Protein AF-A0A496B2J9-F1 (afdb_monomer_lite)

pLDDT: mean 79.95, std 14.42, range [34.5, 96.19]

Foldseek 3Di:
DPPQCQLLLVLLVVLQVLLFVLLLVLLQVLDVVQDPDHSQVVLCVQVVPPDPPDSVPDHLLSRLSSCVVCVPRRPCNCVLAVNDPVLSVLSVLLNVLVVVSPDPDDHHDDLVSSLVNLVSSLVNCVSSVNNVSSVVSVVSSCVSPPDPVVVVVVVVVVVVVVVVVVVVVVVVVVVVVVVVVVVVVVVVVVVVVVVVVVVVD

Secondary structure (DSSP, 8-state):
------HHHHHHHHHHHHHHHHHHHHHHHHHHHH-SS-HHHHHHHHHT-S---SGGG--TTTHHHHHHHHTTTSHHHHHHTTS-HHHHHHHHHHHHHHHHH-STT--PPPHHHHHHHHHHHHHHHHHTT-HHHHHHHHHHHHHHS---HHHHHHHHHHHHHHHHHHHHHHHHHHHHHHHHHHHHHHHHHHHHHHHHHHTT-

Structure (mmCIF, N/CA/C/O backbone):
data_AF-A0A496B2J9-F1
#
_entry.id   AF-A0A496B2J9-F1
#
loop_
_atom_site.group_PDB
_atom_site.id
_atom_site.type_symbol
_atom_site.label_atom_id
_atom_site.label_alt_id
_atom_site.label_comp_id
_atom_site.label_asym_id
_atom_site.label_entity_id
_atom_site.label_seq_id
_atom_site.pdbx_PDB_ins_code
_atom_site.Cartn_x
_atom_site.Cartn_y
_atom_site.Cartn_z
_atom_site.occupancy
_atom_site.B_iso_or_equiv
_atom_site.auth_seq_id
_atom_site.auth_comp_id
_atom_site.auth_asym_id
_atom_site.auth_atom_id
_atom_site.pdbx_PDB_model_num
ATOM 1 N N . MET A 1 1 ? -22.038 -13.684 -25.194 1.00 34.50 1 MET A N 1
ATOM 2 C CA . MET A 1 1 ? -21.714 -12.548 -24.305 1.00 34.50 1 MET A CA 1
ATOM 3 C C . MET A 1 1 ? -20.303 -12.108 -24.639 1.00 34.50 1 MET A C 1
ATOM 5 O O . MET A 1 1 ? -19.409 -12.937 -24.557 1.00 34.50 1 MET A O 1
ATOM 9 N N . ILE A 1 2 ? -20.112 -10.871 -25.103 1.00 35.59 2 ILE A N 1
ATOM 10 C CA . ILE A 1 2 ? -18.769 -10.302 -25.271 1.00 35.59 2 ILE A CA 1
ATOM 11 C C . ILE A 1 2 ? -18.250 -10.074 -23.852 1.00 35.59 2 ILE A C 1
ATOM 13 O O . ILE A 1 2 ? -18.841 -9.284 -23.120 1.00 35.59 2 ILE A O 1
ATOM 17 N N . ALA A 1 3 ? -17.224 -10.818 -23.438 1.00 40.97 3 ALA A N 1
ATOM 18 C CA . ALA A 1 3 ? -16.491 -10.508 -22.220 1.00 40.97 3 ALA A CA 1
ATOM 19 C C . ALA A 1 3 ? -15.810 -9.157 -22.455 1.00 40.97 3 ALA A C 1
ATOM 21 O O . ALA A 1 3 ? -14.790 -9.074 -23.135 1.00 40.97 3 ALA A O 1
ATOM 22 N N . THR A 1 4 ? -16.442 -8.079 -22.005 1.00 51.75 4 THR A N 1
ATOM 23 C CA . THR A 1 4 ? -15.820 -6.760 -21.989 1.00 51.75 4 THR A CA 1
ATOM 24 C C . THR A 1 4 ? -14.684 -6.824 -20.978 1.00 51.75 4 THR A C 1
ATOM 26 O O . THR A 1 4 ? -14.925 -6.821 -19.775 1.00 51.75 4 THR A O 1
ATOM 29 N N . ASN A 1 5 ? -13.467 -6.992 -21.490 1.00 72.81 5 ASN A N 1
ATOM 30 C CA . ASN A 1 5 ? -12.241 -7.038 -20.709 1.00 72.81 5 ASN A CA 1
ATOM 31 C C . ASN A 1 5 ? -11.926 -5.598 -20.276 1.00 72.81 5 ASN A C 1
ATOM 33 O O . ASN A 1 5 ? -11.725 -4.745 -21.142 1.00 72.81 5 ASN A O 1
ATOM 37 N N . TYR A 1 6 ? -11.937 -5.316 -18.974 1.00 81.12 6 TYR A N 1
ATOM 38 C CA . TYR A 1 6 ? -11.619 -3.997 -18.419 1.00 81.12 6 TYR A CA 1
ATOM 39 C C . TYR A 1 6 ? -10.331 -4.125 -17.596 1.00 81.12 6 TYR A C 1
ATOM 41 O O . TYR A 1 6 ? -10.390 -4.157 -16.366 1.00 81.12 6 TYR A O 1
ATOM 49 N N . PRO A 1 7 ? -9.168 -4.300 -18.255 1.00 84.06 7 PRO A N 1
ATOM 50 C CA . PRO A 1 7 ? -7.932 -4.716 -17.597 1.00 84.06 7 PRO A CA 1
ATOM 51 C C . PRO A 1 7 ? -7.482 -3.756 -16.491 1.00 84.06 7 PRO A C 1
ATOM 53 O O . PRO A 1 7 ? -6.983 -4.215 -15.462 1.00 84.06 7 PRO A O 1
ATOM 56 N N . ASN A 1 8 ? -7.704 -2.447 -16.647 1.00 88.25 8 ASN A N 1
ATOM 57 C CA . ASN A 1 8 ? -7.373 -1.479 -15.603 1.00 88.25 8 ASN A CA 1
ATOM 58 C C . ASN A 1 8 ? -8.283 -1.646 -14.384 1.00 88.25 8 ASN A C 1
ATOM 60 O O . ASN A 1 8 ? -7.823 -1.692 -13.239 1.00 88.25 8 ASN A O 1
ATOM 64 N N . ARG A 1 9 ? -9.585 -1.794 -14.628 1.00 86.25 9 ARG A N 1
ATOM 65 C CA . ARG A 1 9 ? -10.574 -2.014 -13.573 1.00 86.25 9 ARG A CA 1
ATOM 66 C C . ARG A 1 9 ? -10.346 -3.327 -12.827 1.00 86.25 9 ARG A C 1
ATOM 68 O O . ARG A 1 9 ? -10.413 -3.341 -11.598 1.00 86.25 9 ARG A O 1
ATOM 75 N N . ASP A 1 10 ? -10.067 -4.407 -13.546 1.00 88.12 10 ASP A N 1
ATOM 76 C CA . ASP A 1 10 ? -9.823 -5.728 -12.964 1.00 88.12 10 ASP A CA 1
ATOM 77 C C . ASP A 1 10 ? -8.548 -5.718 -12.112 1.00 88.12 10 ASP A C 1
ATOM 79 O O . ASP A 1 10 ? -8.543 -6.203 -10.977 1.00 88.12 10 ASP A O 1
ATOM 83 N N . ALA A 1 11 ? -7.488 -5.068 -12.600 1.00 91.00 11 ALA A N 1
ATOM 84 C CA . ALA A 1 11 ? -6.263 -4.862 -11.838 1.00 91.00 11 ALA A CA 1
ATOM 85 C C . ALA A 1 11 ? -6.504 -4.066 -10.546 1.00 91.00 11 ALA A C 1
ATOM 87 O O . ALA A 1 11 ? -5.999 -4.448 -9.484 1.00 91.00 11 ALA A O 1
ATOM 88 N N . LEU A 1 12 ? -7.301 -2.991 -10.601 1.00 91.50 12 LEU A N 1
ATOM 89 C CA . LEU A 1 12 ? -7.669 -2.222 -9.410 1.00 91.50 12 LEU A CA 1
ATOM 90 C C . LEU A 1 12 ? -8.511 -3.047 -8.447 1.00 91.50 12 LEU A C 1
ATOM 92 O O . LEU A 1 12 ? -8.245 -3.015 -7.251 1.00 91.50 12 LEU A O 1
ATOM 96 N N . TYR A 1 13 ? -9.483 -3.816 -8.937 1.00 90.25 13 TYR A N 1
ATOM 97 C CA . TYR A 1 13 ? -10.319 -4.673 -8.098 1.00 90.25 13 TYR A CA 1
ATOM 98 C C . TYR A 1 13 ? -9.477 -5.653 -7.269 1.00 90.25 13 TYR A C 1
ATOM 100 O O . TYR A 1 13 ? -9.614 -5.729 -6.041 1.00 90.25 13 TYR A O 1
ATOM 108 N N . VAL A 1 14 ? -8.565 -6.368 -7.932 1.00 92.88 14 VAL A N 1
ATOM 109 C CA . VAL A 1 14 ? -7.666 -7.323 -7.273 1.00 92.88 14 VAL A CA 1
ATOM 110 C C . VAL A 1 14 ? -6.744 -6.600 -6.289 1.00 92.88 14 VAL A C 1
ATOM 112 O O . VAL A 1 14 ? -6.624 -7.014 -5.136 1.00 92.88 14 VAL A O 1
ATOM 115 N N . SER A 1 15 ? -6.151 -5.477 -6.695 1.00 94.50 15 SER A N 1
ATOM 116 C CA . SER A 1 15 ? -5.213 -4.722 -5.853 1.00 94.50 15 SER A CA 1
ATOM 117 C C . SER A 1 15 ? -5.884 -4.101 -4.629 1.00 94.50 15 SER A C 1
ATOM 119 O O . SER A 1 15 ? -5.322 -4.142 -3.537 1.00 94.50 15 SER A O 1
ATOM 121 N N . TYR A 1 16 ? -7.108 -3.585 -4.768 1.00 94.12 16 TYR A N 1
ATOM 122 C CA . TYR A 1 16 ? -7.899 -3.100 -3.640 1.00 94.12 16 TYR A CA 1
ATOM 123 C C . TYR A 1 16 ? -8.254 -4.228 -2.674 1.00 94.12 16 TYR A C 1
ATOM 125 O O . TYR A 1 16 ? -8.246 -4.011 -1.469 1.00 94.12 16 TYR A O 1
ATOM 133 N N . THR A 1 17 ? -8.533 -5.432 -3.172 1.00 93.50 17 THR A N 1
ATOM 134 C CA . THR A 1 17 ? -8.799 -6.593 -2.312 1.00 93.50 17 THR A CA 1
ATOM 135 C C . THR A 1 17 ? -7.570 -6.946 -1.473 1.00 93.50 17 THR A C 1
ATOM 137 O O . THR A 1 17 ? -7.678 -7.034 -0.253 1.00 93.50 17 THR A O 1
ATOM 140 N N . ILE A 1 18 ? -6.392 -7.037 -2.106 1.00 95.69 18 ILE A N 1
ATOM 141 C CA . ILE A 1 18 ? -5.109 -7.268 -1.418 1.00 95.69 18 ILE A CA 1
ATOM 142 C C . ILE A 1 18 ? -4.862 -6.183 -0.364 1.00 95.69 18 ILE A C 1
ATOM 144 O O . ILE A 1 18 ? -4.589 -6.488 0.794 1.00 95.69 18 ILE A O 1
ATOM 148 N N . TYR A 1 19 ? -5.005 -4.917 -0.758 1.00 95.50 19 TYR A N 1
ATOM 149 C CA . TYR A 1 19 ? -4.829 -3.772 0.128 1.00 95.50 19 TYR A CA 1
ATOM 150 C C . TYR A 1 19 ? -5.774 -3.800 1.330 1.00 95.50 19 TYR A C 1
ATOM 152 O O . TYR A 1 19 ? -5.342 -3.581 2.458 1.00 95.50 19 TYR A O 1
ATOM 160 N N . ARG A 1 20 ? -7.062 -4.081 1.098 1.00 94.56 20 ARG A N 1
ATOM 161 C CA . ARG A 1 20 ? -8.077 -4.163 2.150 1.00 94.56 20 ARG A CA 1
ATOM 162 C C . ARG A 1 20 ? -7.704 -5.217 3.181 1.00 94.56 20 ARG A C 1
ATOM 164 O O . ARG A 1 20 ? -7.776 -4.941 4.372 1.00 94.56 20 ARG A O 1
ATOM 171 N N . ASP A 1 21 ? -7.346 -6.409 2.724 1.00 94.25 21 ASP A N 1
ATOM 172 C CA . ASP A 1 21 ? -7.110 -7.539 3.615 1.00 94.25 21 ASP A CA 1
ATOM 173 C C . ASP A 1 21 ? -5.834 -7.326 4.446 1.00 94.25 21 ASP A C 1
ATOM 175 O O . ASP A 1 21 ? -5.864 -7.525 5.661 1.00 94.25 21 ASP A O 1
ATOM 179 N N . ALA A 1 22 ? -4.768 -6.810 3.825 1.00 93.19 22 ALA A N 1
ATOM 180 C CA . ALA A 1 22 ? -3.519 -6.463 4.504 1.00 93.19 22 ALA A CA 1
ATOM 181 C C . ALA A 1 22 ? -3.706 -5.332 5.530 1.00 93.19 22 ALA A C 1
ATOM 183 O O . ALA A 1 22 ? -3.398 -5.492 6.708 1.00 93.19 22 ALA A O 1
ATOM 184 N N . MET A 1 23 ? -4.291 -4.205 5.110 1.00 91.06 23 MET A N 1
ATOM 185 C CA . MET A 1 23 ? -4.492 -3.046 5.985 1.00 91.06 23 MET A CA 1
ATOM 186 C C . MET A 1 23 ? -5.444 -3.362 7.146 1.00 91.06 23 MET A C 1
ATOM 188 O O . MET A 1 23 ? -5.247 -2.887 8.261 1.00 91.06 23 MET A O 1
ATOM 192 N N . ARG A 1 24 ? -6.461 -4.203 6.920 1.00 91.19 24 ARG A N 1
ATOM 193 C CA . ARG A 1 24 ? -7.328 -4.697 7.994 1.00 91.19 24 ARG A CA 1
ATOM 194 C C . ARG A 1 24 ? -6.530 -5.492 9.028 1.00 91.19 24 ARG A C 1
ATOM 196 O O . ARG A 1 24 ? -6.686 -5.232 10.217 1.00 91.19 24 ARG A O 1
ATOM 203 N N . GLY A 1 25 ? -5.699 -6.436 8.582 1.00 89.62 25 GLY A N 1
ATOM 204 C CA . GLY A 1 25 ? -4.839 -7.225 9.467 1.00 89.62 25 GLY A CA 1
ATOM 205 C C . GLY A 1 25 ? -3.908 -6.339 10.291 1.00 89.62 25 GLY A C 1
ATOM 206 O O . GLY A 1 25 ? -3.874 -6.457 11.513 1.00 89.62 25 GLY A O 1
ATOM 207 N N . PHE A 1 26 ? -3.248 -5.390 9.630 1.00 88.19 26 PHE A N 1
ATOM 208 C CA . PHE A 1 26 ? -2.378 -4.406 10.265 1.00 88.19 26 PHE A CA 1
ATOM 209 C C . PHE A 1 26 ? -3.101 -3.585 11.347 1.00 88.19 26 PHE A C 1
ATOM 211 O O . PHE A 1 26 ? -2.659 -3.557 12.493 1.00 88.19 26 PHE A O 1
ATOM 218 N N . ILE A 1 27 ? -4.258 -2.984 11.032 1.00 87.00 27 ILE A N 1
ATOM 219 C CA . ILE A 1 27 ? -5.028 -2.182 12.000 1.00 87.00 27 ILE A CA 1
ATOM 220 C C . ILE A 1 27 ? -5.395 -3.011 13.237 1.00 87.00 27 ILE A C 1
ATOM 222 O O . ILE A 1 27 ? -5.215 -2.538 14.357 1.00 87.00 27 ILE A O 1
ATOM 226 N N . ILE A 1 28 ? -5.893 -4.239 13.052 1.00 87.00 28 ILE A N 1
ATOM 227 C CA . ILE A 1 28 ? -6.270 -5.116 14.171 1.00 87.00 28 ILE A CA 1
ATOM 228 C C . ILE A 1 28 ? -5.050 -5.409 15.043 1.00 87.00 28 ILE A C 1
ATOM 230 O O . ILE A 1 28 ? -5.110 -5.191 16.249 1.00 87.00 28 ILE A O 1
ATOM 234 N N . GLN A 1 29 ? -3.931 -5.820 14.440 1.00 86.00 29 GLN A N 1
ATOM 235 C CA . GLN A 1 29 ? -2.702 -6.130 15.173 1.00 86.00 29 GLN A CA 1
ATOM 236 C C . GLN A 1 29 ? -2.197 -4.932 15.983 1.00 86.00 29 GLN A C 1
ATOM 238 O O . GLN A 1 29 ? -1.781 -5.086 17.131 1.00 86.00 29 GLN A O 1
ATOM 243 N N . CYS A 1 30 ? -2.239 -3.726 15.413 1.00 82.44 30 CYS A N 1
ATOM 244 C CA . CYS A 1 30 ? -1.842 -2.521 16.131 1.00 82.44 30 CYS A CA 1
ATOM 245 C C . CYS A 1 30 ? -2.764 -2.216 17.320 1.00 82.44 30 CYS A C 1
ATOM 247 O O . CYS A 1 30 ? -2.278 -1.763 18.357 1.00 82.44 30 CYS A O 1
ATOM 249 N N . LEU A 1 31 ? -4.072 -2.456 17.192 1.00 81.44 31 LEU A N 1
ATOM 250 C CA . LEU A 1 31 ? -5.029 -2.251 18.283 1.00 81.44 31 LEU A CA 1
ATOM 251 C C . LEU A 1 31 ? -4.872 -3.307 19.385 1.00 81.44 31 LEU A C 1
ATOM 253 O O . LEU A 1 31 ? -4.851 -2.949 20.559 1.00 81.44 31 LEU A O 1
ATOM 257 N N . GLU A 1 32 ? -4.682 -4.580 19.025 1.00 83.69 32 GLU A N 1
ATOM 258 C CA . GLU A 1 32 ? -4.464 -5.679 19.981 1.00 83.69 32 GLU A CA 1
ATOM 259 C C . GLU A 1 32 ? -3.201 -5.483 20.825 1.00 83.69 32 GLU A C 1
ATOM 261 O O . GLU A 1 32 ? -3.198 -5.776 22.018 1.00 83.69 32 GLU A O 1
ATOM 266 N N . LYS A 1 33 ? -2.120 -4.971 20.224 1.00 76.62 33 LYS A N 1
ATOM 267 C CA . LYS A 1 33 ? -0.846 -4.758 20.928 1.00 76.62 33 LYS A CA 1
ATOM 268 C C . LYS A 1 33 ? -0.901 -3.649 21.983 1.00 76.62 33 LYS A C 1
ATOM 270 O O . LYS A 1 33 ? -0.065 -3.651 22.881 1.00 76.62 33 LYS A O 1
ATOM 275 N N . ASN A 1 34 ? -1.818 -2.687 21.859 1.00 67.69 34 ASN A N 1
ATOM 276 C CA . ASN A 1 34 ? -1.732 -1.413 22.585 1.00 67.69 34 ASN A CA 1
ATOM 277 C C . ASN A 1 34 ? -2.960 -1.083 23.442 1.00 67.69 34 ASN A C 1
ATOM 279 O O . ASN A 1 34 ? -2.989 -0.023 24.066 1.00 67.69 34 ASN A O 1
ATOM 283 N N . CYS A 1 35 ? -3.990 -1.930 23.467 1.00 66.38 35 CYS A N 1
ATOM 284 C CA . CYS A 1 35 ? -5.227 -1.631 24.179 1.00 66.38 35 CYS A CA 1
ATOM 285 C C . CYS A 1 35 ? -5.744 -2.831 24.978 1.00 66.38 35 CYS A C 1
ATOM 287 O O . CYS A 1 35 ? -5.906 -3.922 24.446 1.00 66.38 35 CYS A O 1
ATOM 289 N N . ASP A 1 36 ? -6.130 -2.586 26.233 1.00 73.19 36 ASP A N 1
ATOM 290 C CA . ASP A 1 36 ? -6.837 -3.566 27.079 1.00 73.19 36 ASP A CA 1
ATOM 291 C C . ASP A 1 36 ? -8.290 -3.808 26.619 1.00 73.19 36 ASP A C 1
ATOM 293 O O . ASP A 1 36 ? -8.994 -4.689 27.112 1.00 73.19 36 ASP A O 1
ATOM 297 N N . THR A 1 37 ? -8.767 -2.972 25.695 1.00 79.12 37 THR A N 1
ATOM 298 C CA . THR A 1 37 ? -10.100 -3.036 25.092 1.00 79.12 37 THR A CA 1
ATOM 299 C C . THR A 1 37 ? -10.022 -3.801 23.777 1.00 79.12 37 THR A C 1
ATOM 301 O O . THR A 1 37 ? -9.100 -3.579 22.997 1.00 79.12 37 THR A O 1
ATOM 304 N N . SER A 1 38 ? -11.012 -4.655 23.501 1.00 84.69 38 SER A N 1
ATOM 305 C CA . SER A 1 38 ? -11.059 -5.398 22.234 1.00 84.69 38 SER A CA 1
ATOM 306 C C . SER A 1 38 ? -11.000 -4.457 21.012 1.00 84.69 38 SER A C 1
ATOM 308 O O . SER A 1 38 ? -11.643 -3.395 21.035 1.00 84.69 38 SER A O 1
ATOM 310 N N . PRO A 1 39 ? -10.277 -4.825 19.935 1.00 82.94 39 PRO A N 1
ATOM 311 C CA . PRO A 1 39 ? -10.214 -4.035 18.705 1.00 82.94 39 PRO A CA 1
ATOM 312 C C . PRO A 1 39 ? -11.597 -3.651 18.165 1.00 82.94 39 PRO A C 1
ATOM 314 O O . PRO A 1 39 ? -11.806 -2.520 17.735 1.00 82.94 39 PRO A O 1
ATOM 317 N N . GLU A 1 40 ? -12.576 -4.551 18.242 1.00 83.00 40 GLU A N 1
ATOM 318 C CA . GLU A 1 40 ? -13.941 -4.335 17.758 1.00 83.00 40 GLU A CA 1
ATOM 319 C C . GLU A 1 40 ? -14.641 -3.186 18.490 1.00 83.00 40 GLU A C 1
ATOM 321 O O . GLU A 1 40 ? -15.294 -2.350 17.863 1.00 83.00 40 GLU A O 1
ATOM 326 N N . GLN A 1 41 ? -14.495 -3.106 19.814 1.00 80.31 41 GLN A N 1
ATOM 327 C CA . GLN A 1 41 ? -15.081 -2.027 20.616 1.00 80.31 41 GLN A CA 1
ATOM 328 C C . GLN A 1 41 ? -14.456 -0.669 20.281 1.00 80.31 41 GLN A C 1
ATOM 330 O O . GLN A 1 41 ? -15.166 0.334 20.177 1.00 80.31 41 GLN A O 1
ATOM 335 N N . LEU A 1 42 ? -13.140 -0.643 20.077 1.00 81.56 42 LEU A N 1
ATOM 336 C CA . LEU A 1 42 ? -12.396 0.547 19.672 1.00 81.56 42 LEU A CA 1
ATOM 337 C C . LEU A 1 42 ? -12.854 1.039 18.295 1.00 81.56 42 LEU A C 1
ATOM 339 O O . LEU A 1 42 ? -13.260 2.191 18.128 1.00 81.56 42 LEU A O 1
ATOM 343 N N . ILE A 1 43 ? -12.913 0.132 17.328 1.00 84.75 43 ILE A N 1
ATOM 344 C CA . ILE A 1 43 ? -13.363 0.431 15.971 1.00 84.75 43 ILE A CA 1
ATOM 345 C C . ILE A 1 43 ? -14.818 0.926 15.966 1.00 84.75 43 ILE A C 1
ATOM 347 O O . ILE A 1 43 ? -15.116 1.925 15.310 1.00 84.75 43 ILE A O 1
ATOM 351 N N . ASN A 1 44 ? -15.720 0.287 16.721 1.00 83.62 44 ASN A N 1
ATOM 352 C CA . ASN A 1 44 ? -17.117 0.722 16.850 1.00 83.62 44 ASN A CA 1
ATOM 353 C C . ASN A 1 44 ? -17.235 2.144 17.398 1.00 83.62 44 ASN A C 1
ATOM 355 O O . ASN A 1 44 ? -18.041 2.932 16.897 1.00 83.62 44 ASN A O 1
ATOM 359 N N . LYS A 1 45 ? -16.391 2.489 18.376 1.00 82.94 45 LYS A N 1
ATOM 360 C CA . LYS A 1 45 ? -16.320 3.833 18.951 1.00 82.94 45 LYS A CA 1
ATOM 361 C C . LYS A 1 45 ? -15.882 4.875 17.919 1.00 82.94 45 LYS A C 1
ATOM 363 O O . LYS A 1 45 ? -16.492 5.935 17.853 1.00 82.94 45 LYS A O 1
ATOM 36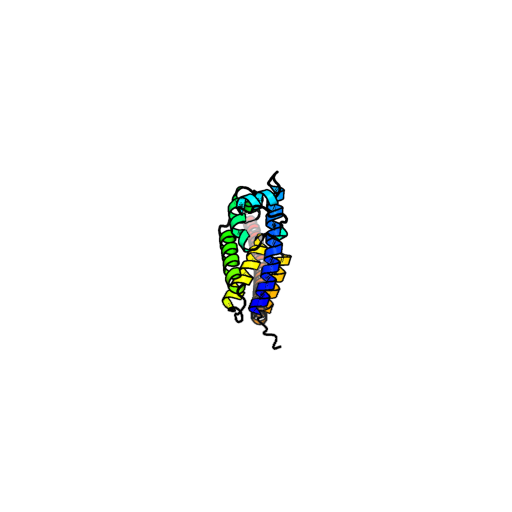8 N N . VAL A 1 46 ? -14.857 4.595 17.110 1.00 83.00 46 VAL A N 1
ATOM 369 C CA . VAL A 1 46 ? -14.354 5.558 16.109 1.00 83.00 46 VAL A CA 1
ATOM 370 C C . VAL A 1 46 ? -15.305 5.702 14.930 1.00 83.00 46 VAL A C 1
ATOM 372 O O . VAL A 1 46 ? -15.608 6.815 14.505 1.00 83.00 46 VAL A O 1
ATOM 375 N N . LEU A 1 47 ? -15.813 4.585 14.414 1.00 83.00 47 LEU A N 1
ATOM 376 C CA . LEU A 1 47 ? -16.697 4.595 13.252 1.00 83.00 47 LEU A CA 1
ATOM 377 C C . LEU A 1 47 ? -18.150 4.945 13.608 1.00 83.00 47 LEU A C 1
ATOM 379 O O . LEU A 1 47 ? -18.982 5.028 12.704 1.00 83.00 47 LEU A O 1
ATOM 383 N N . ASN A 1 48 ? -18.464 5.148 14.896 1.00 78.19 48 ASN A 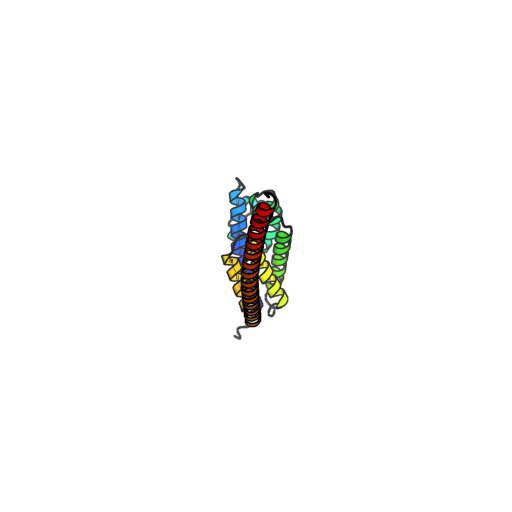N 1
ATOM 384 C CA . ASN A 1 48 ? -19.821 5.342 15.420 1.00 78.19 48 ASN A CA 1
ATOM 385 C C . ASN A 1 48 ? -20.809 4.288 14.888 1.00 78.19 48 ASN A C 1
ATOM 387 O O . ASN A 1 48 ? -21.948 4.596 14.528 1.00 78.19 48 ASN A O 1
ATOM 391 N N . ARG A 1 49 ? -20.359 3.033 14.797 1.00 75.12 49 ARG A N 1
ATOM 392 C CA . ARG A 1 49 ? -21.179 1.904 14.349 1.00 75.12 49 ARG A CA 1
ATOM 393 C C . ARG A 1 49 ? -21.664 1.147 15.571 1.00 75.12 49 ARG A C 1
ATOM 395 O O . ARG A 1 49 ? -20.884 0.861 16.472 1.00 75.12 49 ARG A O 1
ATOM 402 N N . SER A 1 50 ? -22.961 0.843 15.597 1.00 59.59 50 SER A N 1
ATOM 403 C CA . SER A 1 50 ? -23.572 0.152 16.731 1.00 59.59 50 SER A CA 1
ATOM 404 C C . SER A 1 50 ? -22.992 -1.249 16.916 1.00 59.59 50 SER A C 1
ATOM 406 O O . SER A 1 50 ? -22.845 -1.669 18.056 1.00 59.59 50 SER A O 1
ATOM 408 N N . GLU A 1 51 ? -22.627 -1.938 15.825 1.00 61.41 51 GLU A N 1
ATOM 409 C CA . GLU A 1 51 ? -22.169 -3.332 15.861 1.00 61.41 5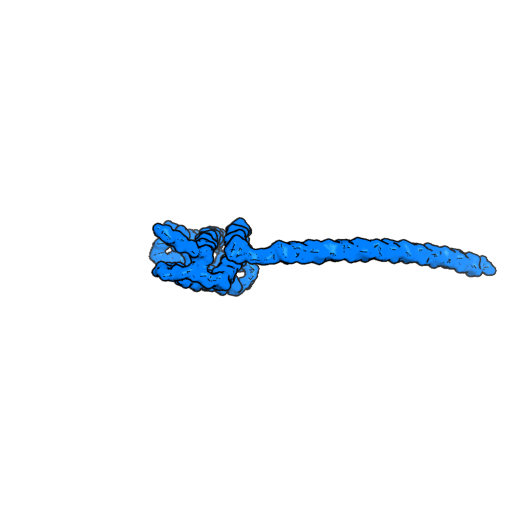1 GLU A CA 1
ATOM 410 C C . GLU A 1 51 ? -21.318 -3.719 14.631 1.00 61.41 51 GLU A C 1
ATOM 412 O O . GLU A 1 51 ? -21.799 -4.301 13.657 1.00 61.41 51 GLU A O 1
ATOM 417 N N . ILE A 1 52 ? -20.018 -3.436 14.655 1.00 63.53 52 ILE A N 1
ATOM 418 C CA . ILE A 1 52 ? -19.034 -4.269 13.956 1.00 63.53 52 ILE A CA 1
ATOM 419 C C . ILE A 1 52 ? -18.832 -5.502 14.829 1.00 63.53 52 ILE A C 1
ATOM 421 O O . ILE A 1 52 ? -18.088 -5.475 15.804 1.00 63.53 52 ILE A O 1
ATOM 425 N N . ASN A 1 53 ? -19.541 -6.573 14.479 1.00 61.12 53 ASN A N 1
ATOM 426 C CA . ASN A 1 53 ? -19.454 -7.869 15.162 1.00 61.12 53 ASN A CA 1
ATOM 427 C C . ASN A 1 53 ? -18.325 -8.747 14.599 1.00 61.12 53 ASN A C 1
ATOM 429 O O . ASN A 1 53 ? -18.119 -9.872 15.047 1.00 61.12 53 ASN A O 1
ATOM 433 N N . ASN A 1 54 ? -17.636 -8.266 13.562 1.00 67.94 54 ASN A N 1
ATOM 434 C CA . ASN A 1 54 ? -16.548 -8.968 12.906 1.00 67.94 54 ASN A CA 1
ATOM 435 C C . ASN A 1 54 ? -15.652 -7.956 12.193 1.00 67.94 54 ASN A C 1
ATOM 437 O O . ASN A 1 54 ? -16.131 -7.205 11.342 1.00 67.94 54 ASN A O 1
ATOM 441 N N . ALA A 1 55 ? -14.347 -7.994 12.453 1.00 66.81 55 ALA A N 1
ATOM 442 C CA . ALA A 1 55 ? -13.373 -7.166 11.754 1.00 66.81 55 ALA A CA 1
ATOM 443 C C . ALA A 1 55 ? -13.426 -7.316 10.213 1.00 66.81 55 ALA A C 1
ATOM 445 O O . ALA A 1 55 ? -12.996 -6.429 9.475 1.00 66.81 55 ALA A O 1
ATOM 446 N N . ALA A 1 56 ? -14.045 -8.387 9.701 1.00 74.56 56 ALA A N 1
ATOM 447 C CA . ALA A 1 56 ? -14.343 -8.579 8.286 1.00 74.56 56 ALA A CA 1
ATOM 448 C C . ALA A 1 56 ? -15.240 -7.500 7.646 1.00 74.56 56 ALA A C 1
ATOM 450 O O . ALA A 1 56 ? -15.263 -7.392 6.417 1.00 74.56 56 ALA A O 1
ATOM 451 N N . SER A 1 57 ? -15.965 -6.696 8.431 1.00 79.69 57 SER A N 1
ATOM 452 C CA . SER A 1 57 ? -16.777 -5.588 7.913 1.00 79.69 57 SER A CA 1
ATOM 453 C C . SER A 1 57 ? -15.999 -4.284 7.729 1.00 79.69 57 SER A C 1
ATOM 455 O O . SER A 1 57 ? -16.551 -3.334 7.181 1.00 79.69 57 SER A O 1
ATOM 457 N N . ILE A 1 58 ? -14.748 -4.210 8.199 1.00 85.44 58 ILE A N 1
ATOM 458 C CA . ILE A 1 58 ? -13.896 -3.027 8.028 1.00 85.44 58 ILE A CA 1
ATOM 459 C C . ILE A 1 58 ? -13.455 -2.962 6.577 1.00 85.44 58 ILE A C 1
ATOM 461 O O . ILE A 1 58 ? -12.898 -3.928 6.051 1.00 85.44 58 ILE A O 1
ATOM 465 N N . ASP A 1 59 ? -13.664 -1.831 5.931 1.00 89.25 59 ASP A N 1
ATOM 466 C CA . ASP A 1 59 ? -13.406 -1.694 4.508 1.00 89.25 59 ASP A CA 1
ATOM 467 C C . ASP A 1 59 ? -12.492 -0.503 4.206 1.00 89.25 59 ASP A C 1
ATOM 469 O O . ASP A 1 59 ? -12.234 0.335 5.064 1.00 89.25 59 ASP A O 1
ATOM 473 N N . ILE A 1 60 ? -12.021 -0.378 2.962 1.00 88.62 60 ILE A N 1
ATOM 474 C CA . ILE A 1 60 ? -11.063 0.674 2.561 1.00 88.62 60 ILE A CA 1
ATOM 475 C C . ILE A 1 60 ? -11.554 2.086 2.907 1.00 88.62 60 ILE A C 1
ATOM 477 O O . ILE A 1 60 ? -10.756 2.985 3.157 1.00 88.62 60 ILE A O 1
ATOM 481 N N . GLY A 1 61 ? -12.875 2.289 2.909 1.00 88.12 61 GLY A N 1
ATOM 482 C CA . GLY A 1 61 ? -13.476 3.575 3.257 1.00 88.12 61 GLY A CA 1
ATOM 483 C C . GLY A 1 61 ? -13.259 3.992 4.712 1.00 88.12 61 GLY A C 1
ATOM 484 O O . GLY A 1 61 ? -13.288 5.191 4.985 1.00 88.12 61 GLY A O 1
ATOM 485 N N . ASP A 1 62 ? -13.014 3.023 5.593 1.00 89.19 62 ASP A N 1
ATOM 486 C CA . ASP A 1 62 ? -12.905 3.198 7.040 1.00 89.19 62 ASP A CA 1
ATOM 487 C C . ASP A 1 62 ? -11.458 3.471 7.481 1.00 89.19 62 ASP A C 1
ATOM 489 O O . ASP A 1 62 ? -11.232 4.066 8.533 1.00 89.19 62 ASP A O 1
ATOM 493 N N . PHE A 1 63 ? -10.463 3.057 6.684 1.00 90.12 63 PHE A N 1
ATOM 494 C CA . PHE A 1 63 ? -9.054 3.116 7.086 1.00 90.12 63 PHE A CA 1
ATOM 495 C C . PHE A 1 63 ? -8.561 4.519 7.437 1.00 90.12 63 PHE A C 1
ATOM 497 O O . PHE A 1 63 ? -7.921 4.641 8.476 1.00 90.12 63 PHE A O 1
ATOM 504 N N . PRO A 1 64 ? -8.844 5.584 6.661 1.00 88.56 64 PRO A N 1
ATOM 505 C CA . PRO A 1 64 ? -8.329 6.903 7.014 1.00 88.56 64 PRO A CA 1
ATOM 506 C C . PRO A 1 64 ? -8.821 7.399 8.375 1.00 88.56 64 PRO A C 1
ATOM 508 O O . PRO A 1 64 ? -8.037 7.946 9.146 1.00 88.56 64 PRO A O 1
ATOM 511 N N . ASP A 1 65 ? -10.092 7.150 8.696 1.00 86.62 65 ASP A N 1
ATOM 512 C CA . ASP A 1 65 ? -10.700 7.575 9.957 1.00 86.62 65 ASP A CA 1
ATOM 513 C C . ASP A 1 65 ? -10.081 6.808 11.141 1.00 86.62 65 ASP A C 1
ATOM 515 O O . ASP A 1 65 ? -9.730 7.405 12.161 1.00 86.62 65 ASP A O 1
ATOM 519 N N . LEU A 1 66 ? -9.853 5.500 10.972 1.00 86.50 66 LEU A N 1
ATOM 520 C CA . LEU A 1 66 ? -9.179 4.654 11.963 1.00 86.50 66 LEU A CA 1
ATOM 521 C C . LEU A 1 66 ? -7.712 5.051 12.165 1.00 86.50 66 LEU A C 1
ATOM 523 O O . LEU A 1 66 ? -7.266 5.193 13.301 1.00 86.50 66 LEU A O 1
ATOM 527 N N . ILE A 1 67 ? -6.975 5.282 11.076 1.00 84.00 67 ILE A N 1
ATOM 528 C CA . ILE A 1 67 ? -5.577 5.724 11.124 1.00 84.00 67 ILE A CA 1
ATOM 529 C C . ILE A 1 67 ? -5.484 7.067 11.849 1.00 84.00 67 ILE A C 1
ATOM 531 O O . ILE A 1 67 ? -4.615 7.236 12.696 1.00 84.00 67 ILE A O 1
ATOM 535 N N . VAL A 1 68 ? -6.371 8.023 11.552 1.00 83.19 68 VAL A N 1
ATOM 536 C CA . VAL A 1 68 ? -6.377 9.338 12.211 1.00 83.19 68 VAL A CA 1
ATOM 537 C C . VAL A 1 68 ? -6.669 9.217 13.704 1.00 83.19 68 VAL A C 1
ATOM 539 O O . VAL A 1 68 ? -5.979 9.857 14.497 1.00 83.19 68 VAL A O 1
ATOM 542 N N . ALA A 1 69 ? -7.659 8.409 14.085 1.00 81.00 69 ALA A N 1
ATOM 543 C CA . ALA A 1 69 ? -8.037 8.233 15.482 1.00 81.00 69 ALA A CA 1
ATOM 544 C C . ALA A 1 69 ? -6.918 7.584 16.307 1.00 81.00 69 ALA A C 1
ATOM 546 O O . ALA A 1 69 ? -6.616 8.051 17.403 1.00 81.00 69 ALA A O 1
ATOM 547 N N . TYR A 1 70 ? -6.260 6.559 15.761 1.00 77.31 70 TYR A N 1
ATOM 548 C CA . TYR A 1 70 ? -5.272 5.768 16.497 1.00 77.31 70 TYR A CA 1
ATOM 549 C C . TYR A 1 70 ? -3.818 6.166 16.249 1.00 77.31 70 TYR A C 1
ATOM 551 O O . TYR A 1 70 ? -2.932 5.619 16.901 1.00 77.31 70 TYR A O 1
ATOM 559 N N . TRP A 1 71 ? -3.569 7.177 15.407 1.00 73.38 71 TRP A N 1
ATOM 560 C CA . TRP A 1 71 ? -2.228 7.669 15.060 1.00 73.38 71 TRP A CA 1
ATOM 561 C C . TRP A 1 71 ? -1.325 7.936 16.271 1.00 73.38 71 TRP A C 1
ATOM 563 O O . TRP A 1 71 ? -0.116 7.757 16.188 1.00 73.38 71 TRP A O 1
ATOM 573 N N . LYS A 1 72 ? -1.903 8.433 17.373 1.00 66.44 72 LYS A N 1
ATOM 574 C CA . LYS A 1 72 ? -1.177 8.799 18.603 1.00 66.44 72 LYS A CA 1
ATOM 575 C C . LYS A 1 72 ? -1.414 7.847 19.774 1.00 66.44 72 LYS A C 1
ATOM 577 O O . LYS A 1 72 ? -0.654 7.896 20.734 1.00 66.44 72 LYS A O 1
ATOM 582 N N . GLU A 1 73 ? -2.490 7.066 19.735 1.00 61.66 73 GLU A N 1
ATOM 583 C CA . GLU A 1 73 ? -2.911 6.213 20.856 1.00 61.66 73 GLU A CA 1
ATOM 584 C C . GLU A 1 73 ? -2.311 4.806 20.759 1.00 61.66 73 GLU A C 1
ATOM 5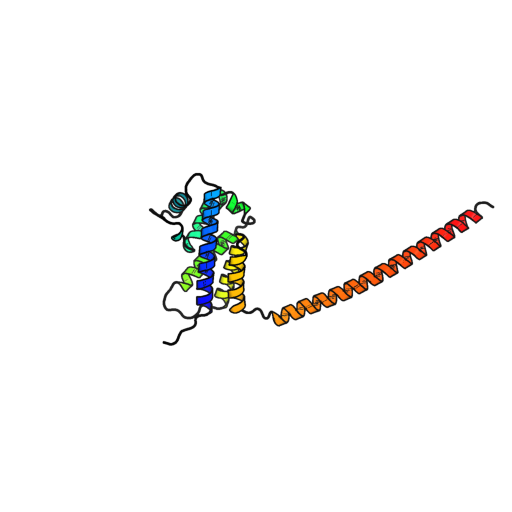86 O O . GLU A 1 73 ? -1.980 4.210 21.779 1.00 61.66 73 GLU A O 1
ATOM 591 N N . ALA A 1 74 ? -2.105 4.293 19.545 1.00 59.75 74 ALA A N 1
ATOM 592 C CA . ALA A 1 74 ? -1.396 3.044 19.321 1.00 59.75 74 ALA A CA 1
ATOM 593 C C . ALA A 1 74 ? 0.068 3.360 18.993 1.00 59.75 74 ALA A C 1
ATOM 595 O O . ALA A 1 74 ? 0.382 3.797 17.887 1.00 59.75 74 ALA A O 1
ATOM 596 N N . VAL A 1 75 ? 0.961 3.129 19.960 1.00 50.16 75 VAL A N 1
ATOM 597 C CA . VAL A 1 75 ? 2.412 3.392 19.864 1.00 50.16 75 VAL A CA 1
ATOM 598 C C . VAL A 1 75 ? 3.024 2.764 18.598 1.00 50.16 75 VAL A C 1
ATOM 600 O O . VAL A 1 75 ? 3.907 3.348 17.978 1.00 50.16 75 VAL A O 1
ATOM 603 N N . SER A 1 76 ? 2.460 1.650 18.119 1.00 55.25 76 SER A N 1
ATOM 604 C CA . SER A 1 76 ? 2.895 0.956 16.901 1.00 55.25 76 SER A CA 1
ATOM 605 C C . SER A 1 76 ? 2.582 1.682 15.587 1.00 55.25 76 SER A C 1
ATOM 607 O O . SER A 1 76 ? 3.286 1.457 14.616 1.00 55.25 76 SER A O 1
ATOM 609 N N . PHE A 1 77 ? 1.576 2.563 15.504 1.00 62.56 77 PHE A N 1
ATOM 610 C CA . PHE A 1 77 ? 1.289 3.251 14.235 1.00 62.56 77 PHE A CA 1
ATOM 611 C C . PHE A 1 77 ? 2.393 4.255 13.891 1.00 62.56 77 PHE A C 1
ATOM 613 O O . PHE A 1 77 ? 2.921 4.239 12.788 1.00 62.56 77 PHE A O 1
ATOM 620 N N . SER A 1 78 ? 2.783 5.119 14.827 1.00 54.91 78 SER A N 1
ATOM 621 C CA . SER A 1 78 ? 3.820 6.127 14.571 1.00 54.91 78 SER A CA 1
ATOM 622 C C . SER A 1 78 ? 5.252 5.586 14.583 1.00 54.91 78 SER A C 1
ATOM 624 O O . SER A 1 78 ? 6.148 6.294 14.136 1.00 54.91 78 SER A O 1
ATOM 626 N N . GLU A 1 79 ? 5.477 4.390 15.139 1.00 59.75 79 GLU A N 1
ATOM 627 C CA . GLU A 1 79 ? 6.784 3.714 15.129 1.00 59.75 79 GLU A CA 1
ATOM 628 C C . GLU A 1 79 ? 6.964 2.799 13.909 1.00 59.75 79 GLU A C 1
ATOM 630 O O . GLU A 1 79 ? 8.075 2.704 13.392 1.00 59.75 79 GLU A O 1
ATOM 635 N N . GLU A 1 80 ? 5.898 2.141 13.430 1.00 57.88 80 GLU A N 1
ATOM 636 C CA . GLU A 1 80 ? 5.956 1.308 12.218 1.00 57.88 80 GLU A CA 1
ATOM 637 C C . GLU A 1 80 ? 5.839 2.146 10.931 1.00 57.88 80 GLU A C 1
ATOM 639 O O . GLU A 1 80 ? 6.410 1.775 9.907 1.00 57.88 80 GLU A O 1
ATOM 644 N N . PHE A 1 81 ? 5.189 3.317 10.980 1.00 62.03 81 PHE A N 1
ATOM 645 C CA . PHE A 1 81 ? 5.249 4.306 9.904 1.00 62.03 81 PHE A CA 1
ATOM 646 C C . PHE A 1 81 ? 6.352 5.326 10.166 1.00 62.03 81 PHE A C 1
ATOM 648 O O . PHE A 1 81 ? 6.358 5.986 11.199 1.00 62.03 81 PHE A O 1
ATOM 655 N N . ASP A 1 82 ? 7.245 5.521 9.196 1.00 53.72 82 ASP A N 1
ATOM 656 C CA . ASP A 1 82 ? 8.346 6.484 9.274 1.00 53.72 82 ASP A CA 1
ATOM 657 C C . ASP A 1 82 ? 7.809 7.931 9.327 1.00 53.72 82 ASP A C 1
ATOM 659 O O . ASP A 1 82 ? 7.679 8.584 8.305 1.00 53.72 82 ASP A O 1
ATOM 663 N N . SER A 1 83 ? 7.395 8.408 10.508 1.00 50.97 83 SER A N 1
ATOM 664 C CA . SER A 1 83 ? 6.959 9.771 10.891 1.00 50.97 83 SER A CA 1
ATOM 665 C C . SER A 1 83 ? 5.985 10.560 9.980 1.00 50.97 83 SER A C 1
ATOM 667 O O . SER A 1 83 ? 5.647 11.706 10.294 1.00 50.97 83 SER A O 1
ATOM 669 N N . ASP A 1 84 ? 5.467 9.995 8.887 1.00 54.16 84 ASP A N 1
ATOM 670 C CA . ASP A 1 84 ? 4.993 10.812 7.769 1.00 54.16 84 ASP A CA 1
ATOM 671 C C . ASP A 1 84 ? 3.468 11.044 7.726 1.00 54.16 84 ASP A C 1
ATOM 673 O O . ASP A 1 84 ? 2.626 10.144 7.739 1.00 54.16 84 ASP A O 1
ATOM 677 N N . SER A 1 85 ? 3.105 12.313 7.541 1.00 56.38 85 SER A N 1
ATOM 678 C CA . SER A 1 85 ? 1.795 12.806 7.088 1.00 56.38 85 SER A CA 1
ATOM 679 C C . SER A 1 85 ? 1.280 12.157 5.790 1.00 56.38 85 SER A C 1
ATOM 681 O O . SER A 1 85 ? 0.086 12.227 5.472 1.00 56.38 85 SER A O 1
ATOM 683 N N . LYS A 1 86 ? 2.180 11.519 5.039 1.00 75.31 86 LYS A N 1
ATOM 684 C CA . LYS A 1 86 ? 1.942 10.995 3.700 1.00 75.31 86 LYS A CA 1
ATOM 685 C C . LYS A 1 86 ? 1.077 9.738 3.672 1.00 75.31 86 LYS A C 1
ATOM 687 O O . LYS A 1 86 ? 0.191 9.678 2.833 1.00 75.31 86 LYS A O 1
ATOM 692 N N . VAL A 1 87 ? 1.202 8.818 4.634 1.00 77.06 87 VAL A N 1
ATOM 693 C CA . VAL A 1 87 ? 0.354 7.603 4.702 1.00 77.06 87 VAL A CA 1
ATOM 694 C C . VAL A 1 87 ? -1.126 7.976 4.846 1.00 77.06 87 VAL A C 1
ATOM 696 O O . VAL A 1 87 ? -1.995 7.441 4.156 1.00 77.06 87 VAL A O 1
ATOM 699 N N . ARG A 1 88 ? -1.437 8.964 5.696 1.00 76.12 88 ARG A N 1
ATOM 700 C CA . ARG A 1 88 ? -2.808 9.488 5.856 1.00 76.12 88 ARG A CA 1
ATOM 701 C C . ARG A 1 88 ? -3.348 10.069 4.548 1.00 76.12 88 ARG A C 1
ATOM 703 O O . ARG A 1 88 ? -4.491 9.822 4.177 1.00 76.12 88 ARG A O 1
ATOM 710 N N . THR A 1 89 ? -2.508 10.803 3.825 1.00 83.62 89 THR A N 1
ATOM 711 C CA . THR A 1 89 ? -2.870 11.395 2.528 1.00 83.62 89 THR A CA 1
ATOM 712 C C . THR A 1 89 ? -3.055 10.326 1.445 1.00 83.62 89 THR A C 1
ATOM 714 O O . THR A 1 89 ? -3.993 10.395 0.645 1.00 83.62 89 THR A O 1
ATOM 717 N N . ASP A 1 90 ? -2.200 9.308 1.440 1.00 89.06 90 ASP A N 1
ATOM 718 C CA . ASP A 1 90 ? -2.218 8.221 0.466 1.00 89.06 90 ASP A CA 1
ATOM 719 C C . ASP A 1 90 ? -3.441 7.319 0.681 1.00 89.06 90 ASP A C 1
ATOM 721 O O . ASP A 1 90 ? -4.159 7.018 -0.272 1.00 89.06 90 ASP A O 1
ATOM 725 N N . THR A 1 91 ? -3.769 6.973 1.930 1.00 87.94 91 THR A N 1
ATOM 726 C CA . THR A 1 91 ? -4.977 6.194 2.261 1.00 87.94 91 THR A CA 1
ATOM 727 C C . THR A 1 91 ? -6.278 6.934 1.923 1.00 87.94 91 THR A C 1
ATOM 729 O O . THR A 1 91 ? -7.204 6.323 1.383 1.00 87.94 91 THR A O 1
ATOM 732 N N . GLU A 1 92 ? -6.343 8.255 2.125 1.00 87.94 92 GLU A N 1
ATOM 733 C CA . GLU A 1 92 ? -7.450 9.097 1.642 1.00 87.94 92 GLU A CA 1
ATOM 734 C C . GLU A 1 92 ? -7.560 9.097 0.110 1.00 87.94 92 GLU A C 1
ATOM 736 O O . GLU A 1 92 ? -8.654 9.003 -0.457 1.00 87.94 92 GLU A O 1
ATOM 741 N N . THR A 1 93 ? -6.426 9.161 -0.587 1.00 90.31 93 THR A N 1
ATOM 742 C CA . THR A 1 93 ? -6.389 9.125 -2.055 1.00 90.31 93 THR A CA 1
ATOM 743 C C . THR A 1 93 ? -6.869 7.773 -2.586 1.00 90.31 93 THR A C 1
ATOM 745 O O . THR A 1 93 ? -7.709 7.721 -3.485 1.00 90.31 93 THR A O 1
ATOM 748 N N . ILE A 1 94 ? -6.432 6.675 -1.967 1.00 91.31 94 ILE A N 1
ATOM 749 C CA . ILE A 1 94 ? -6.877 5.310 -2.271 1.00 91.31 94 ILE A CA 1
ATOM 750 C C . ILE A 1 94 ? -8.393 5.169 -2.034 1.00 91.31 94 ILE A C 1
ATOM 752 O O . ILE A 1 94 ? -9.095 4.624 -2.891 1.00 91.31 94 ILE A O 1
ATOM 756 N N . LYS A 1 95 ? -8.931 5.717 -0.930 1.00 91.38 95 LYS A N 1
ATOM 757 C CA . LYS A 1 95 ? -10.380 5.770 -0.636 1.00 91.38 95 LYS A CA 1
ATOM 758 C C . LYS A 1 95 ? -11.162 6.523 -1.713 1.00 91.38 95 LYS A C 1
ATOM 760 O O . LYS A 1 95 ? -12.225 6.056 -2.127 1.00 91.38 95 LYS A O 1
ATOM 765 N N . LYS A 1 96 ? -10.657 7.666 -2.186 1.00 87.75 96 LYS A N 1
ATOM 766 C CA . LYS A 1 96 ? -11.285 8.439 -3.274 1.00 87.75 96 LYS A CA 1
ATOM 767 C C . LYS A 1 96 ? -11.272 7.668 -4.591 1.00 87.75 96 LYS A C 1
ATOM 769 O O . LYS A 1 96 ? -12.332 7.519 -5.194 1.00 87.75 96 LYS A O 1
ATOM 774 N N . GLY A 1 97 ? -10.122 7.107 -4.973 1.00 84.12 97 GLY A N 1
ATOM 775 C CA . GLY A 1 97 ? -9.997 6.254 -6.159 1.00 84.12 97 GLY A CA 1
ATOM 776 C C . GLY A 1 97 ? -10.972 5.079 -6.123 1.00 84.12 97 GLY A C 1
ATOM 777 O O . GLY A 1 97 ? -11.611 4.757 -7.122 1.00 84.12 97 GLY A O 1
ATOM 778 N N . ARG A 1 98 ? -11.202 4.513 -4.931 1.00 84.12 98 ARG A N 1
ATOM 779 C CA . ARG A 1 98 ? -12.145 3.411 -4.761 1.00 84.12 98 ARG A CA 1
ATOM 780 C C . ARG A 1 98 ? -13.593 3.779 -5.105 1.00 84.12 98 ARG A C 1
ATOM 782 O O . ARG A 1 98 ? -14.322 2.985 -5.693 1.00 84.12 98 ARG A O 1
ATOM 789 N N . LYS A 1 99 ? -14.031 4.980 -4.726 1.00 76.56 99 LYS A N 1
ATOM 790 C CA . LYS A 1 99 ? -15.403 5.437 -4.997 1.00 76.56 99 LYS A CA 1
ATOM 791 C C . LYS A 1 99 ? -15.671 5.597 -6.495 1.00 76.56 99 LYS A C 1
ATOM 793 O O . LYS A 1 99 ? -16.792 5.356 -6.925 1.00 76.56 99 LYS A O 1
ATOM 798 N N . LEU A 1 100 ? -14.650 5.945 -7.279 1.00 66.69 100 LEU A N 1
ATOM 799 C CA . LEU A 1 100 ? -14.780 6.174 -8.719 1.00 66.69 100 LEU A CA 1
ATOM 800 C C . LEU A 1 100 ? -15.093 4.887 -9.506 1.00 66.69 100 LEU A C 1
ATOM 802 O O . LEU A 1 100 ? -15.844 4.947 -10.475 1.00 66.69 100 LEU A O 1
ATOM 806 N N . TRP A 1 101 ? -14.612 3.713 -9.072 1.00 65.62 101 TRP A N 1
ATOM 807 C CA . TRP A 1 101 ? -14.826 2.442 -9.796 1.00 65.62 101 TRP A CA 1
ATOM 808 C C . TRP A 1 101 ? -16.018 1.604 -9.301 1.00 65.62 101 TRP A C 1
ATOM 810 O O . TRP A 1 101 ? -16.453 0.673 -9.987 1.00 65.62 101 TRP A O 1
ATOM 820 N N . ALA A 1 102 ? -16.560 1.915 -8.118 1.00 62.94 102 ALA A N 1
ATOM 821 C CA . ALA A 1 102 ? -17.663 1.172 -7.504 1.00 62.94 102 ALA A CA 1
ATOM 822 C C . ALA A 1 102 ? -19.025 1.376 -8.208 1.00 62.94 102 ALA A C 1
ATOM 824 O O . ALA A 1 102 ? -20.004 0.722 -7.847 1.00 62.94 102 ALA A O 1
ATOM 825 N N . HIS A 1 103 ? -19.109 2.249 -9.219 1.00 58.34 103 HIS A N 1
ATOM 826 C CA . HIS A 1 103 ? -20.340 2.508 -9.965 1.00 58.34 103 HIS A CA 1
ATOM 827 C C . HIS A 1 103 ? -20.545 1.499 -11.122 1.00 58.34 103 HIS A C 1
ATOM 829 O O . HIS A 1 103 ? -19.709 1.400 -12.027 1.00 58.34 103 HIS A O 1
ATOM 835 N N . PRO A 1 104 ? -21.650 0.726 -11.130 1.00 47.69 104 PRO A N 1
ATOM 836 C CA . PRO A 1 104 ? -21.958 -0.216 -12.202 1.00 47.69 104 PRO A CA 1
ATOM 837 C C . PRO A 1 104 ? -22.461 0.542 -13.440 1.00 47.69 104 PRO A C 1
ATOM 839 O O . PRO A 1 104 ? -23.498 1.196 -13.391 1.00 47.69 104 PRO A O 1
ATOM 842 N N . GLY A 1 105 ? -21.719 0.459 -14.549 1.00 58.53 105 GLY A N 1
ATOM 843 C CA . GLY A 1 105 ? -22.125 1.027 -15.843 1.00 58.53 105 GLY A CA 1
ATOM 844 C C . GLY A 1 105 ? -21.007 1.636 -16.694 1.00 58.53 105 GLY A C 1
ATOM 845 O O . GLY A 1 105 ? -21.279 2.054 -17.814 1.00 58.53 105 GLY A O 1
ATOM 846 N N . LEU A 1 106 ? -19.770 1.697 -16.193 1.00 60.31 106 LEU A N 1
ATOM 847 C CA . LEU A 1 106 ? -18.690 2.440 -16.847 1.00 60.31 106 LEU A CA 1
ATOM 848 C C . LEU A 1 106 ? -17.645 1.549 -17.529 1.00 60.31 106 LEU A C 1
ATOM 850 O O . LEU A 1 106 ? -17.391 0.416 -17.113 1.00 60.31 106 LEU A O 1
ATOM 854 N N . THR A 1 107 ? -17.090 2.134 -18.591 1.00 71.12 107 THR A N 1
ATOM 855 C CA . THR A 1 107 ? -15.940 1.719 -19.402 1.00 71.12 107 THR A CA 1
ATOM 856 C C . THR A 1 107 ? -14.698 1.432 -18.556 1.00 71.12 107 THR A C 1
ATOM 858 O O . THR A 1 107 ? -14.703 1.637 -17.342 1.00 71.12 107 THR A O 1
ATOM 861 N N . ASP A 1 108 ? -13.619 0.965 -19.193 1.00 80.94 108 ASP A N 1
ATOM 862 C CA . ASP A 1 108 ? -12.351 0.782 -18.485 1.00 80.94 108 ASP A CA 1
ATOM 863 C C . ASP A 1 108 ? -11.888 2.087 -17.818 1.00 80.94 108 ASP A C 1
ATOM 865 O O . ASP A 1 108 ? -12.250 3.185 -18.252 1.00 80.94 108 ASP A O 1
ATOM 869 N N . THR A 1 109 ? -11.111 1.956 -16.746 1.00 80.62 109 THR A N 1
ATOM 870 C CA . THR A 1 109 ? -10.560 3.103 -16.009 1.00 80.62 109 THR A CA 1
ATOM 871 C C . THR A 1 109 ? -9.404 3.740 -16.781 1.00 80.62 109 THR A C 1
ATOM 873 O O . THR A 1 109 ? -8.735 3.063 -17.564 1.00 80.62 109 THR A O 1
ATOM 876 N N . ASP A 1 110 ? -9.157 5.036 -16.561 1.00 86.94 110 ASP A N 1
ATOM 877 C CA . ASP A 1 110 ? -8.018 5.736 -17.159 1.00 86.94 110 ASP A CA 1
ATOM 878 C C . ASP A 1 110 ? -6.685 5.041 -16.788 1.00 86.94 110 ASP A C 1
ATOM 880 O O . ASP A 1 110 ? -6.451 4.752 -15.606 1.00 86.94 110 ASP A O 1
ATOM 884 N N . PRO A 1 111 ? -5.802 4.753 -17.763 1.00 86.38 111 PRO A N 1
ATOM 885 C CA . PRO A 1 111 ? -4.497 4.140 -17.519 1.00 86.38 111 PRO A CA 1
ATOM 886 C C . PRO A 1 111 ? -3.614 4.892 -16.510 1.00 86.38 111 PRO A C 1
ATOM 888 O O . PRO A 1 111 ? -2.982 4.263 -15.661 1.00 86.38 111 PRO A O 1
ATOM 891 N N . GLY A 1 112 ? -3.578 6.226 -16.568 1.00 84.88 112 GLY A N 1
ATOM 892 C CA . GLY A 1 112 ? -2.746 7.060 -15.696 1.00 84.88 112 GLY A CA 1
ATOM 893 C C . GLY A 1 112 ? -3.241 7.072 -14.251 1.00 84.88 112 GLY A C 1
ATOM 894 O O . GLY A 1 112 ? -2.455 6.898 -13.312 1.00 84.88 112 GLY A O 1
ATOM 895 N N . GLU A 1 113 ? -4.554 7.198 -14.059 1.00 87.31 113 GLU A N 1
ATOM 896 C CA . GLU A 1 113 ? -5.189 7.052 -12.744 1.00 87.31 113 GLU A CA 1
ATOM 897 C C . GLU A 1 113 ? -4.947 5.654 -12.168 1.00 87.31 113 GLU A C 1
ATOM 899 O O . GLU A 1 113 ? -4.569 5.505 -11.002 1.00 87.31 113 GLU A O 1
ATOM 904 N N . THR A 1 114 ? -5.082 4.624 -13.002 1.00 90.00 114 THR A N 1
ATOM 905 C CA . THR A 1 114 ? -4.869 3.228 -12.610 1.00 90.00 114 THR A CA 1
ATOM 906 C C . THR A 1 114 ? -3.432 2.986 -12.167 1.00 90.00 114 THR A C 1
ATOM 908 O O . THR A 1 114 ? -3.196 2.459 -11.079 1.00 90.00 114 THR A O 1
ATOM 911 N N . GLN A 1 115 ? -2.451 3.420 -12.959 1.00 91.56 115 GLN A N 1
ATOM 912 C CA . GLN A 1 115 ? -1.036 3.282 -12.624 1.00 91.56 115 GLN A CA 1
ATOM 913 C C . GLN A 1 115 ? -0.683 4.017 -11.321 1.00 91.56 115 GLN A C 1
ATOM 915 O O . GLN A 1 115 ? 0.086 3.498 -10.500 1.00 91.56 115 GLN A O 1
ATOM 920 N N . THR A 1 116 ? -1.272 5.196 -11.108 1.00 91.31 116 THR A N 1
ATOM 921 C CA . THR A 1 116 ? -1.092 5.997 -9.890 1.00 91.31 116 THR A CA 1
ATOM 922 C C . THR A 1 116 ? -1.636 5.261 -8.669 1.00 91.31 116 THR A C 1
ATOM 924 O O . THR A 1 116 ? -0.922 5.100 -7.679 1.00 91.31 116 THR A O 1
ATOM 927 N N . LEU A 1 117 ? -2.866 4.750 -8.743 1.00 92.56 117 LEU A N 1
ATOM 928 C CA . LEU A 1 117 ? -3.504 4.029 -7.642 1.00 92.56 117 LEU A CA 1
ATOM 929 C C . LEU A 1 117 ? -2.778 2.722 -7.306 1.00 92.56 117 LEU A C 1
ATOM 931 O O . LEU A 1 117 ? -2.545 2.451 -6.130 1.00 92.56 117 LEU A O 1
ATOM 935 N N . LEU A 1 118 ? -2.353 1.945 -8.307 1.00 93.81 118 LEU A N 1
ATOM 936 C CA . LEU A 1 118 ? -1.559 0.731 -8.084 1.00 93.81 118 LEU A CA 1
ATOM 937 C C . LEU A 1 118 ? -0.222 1.047 -7.400 1.00 93.81 118 LEU A C 1
ATOM 939 O O . LEU A 1 118 ? 0.199 0.337 -6.485 1.00 93.81 118 LEU A O 1
ATOM 943 N N . SER A 1 119 ? 0.426 2.143 -7.800 1.00 93.06 119 SER A N 1
ATOM 944 C CA . SER A 1 119 ? 1.681 2.583 -7.186 1.00 93.06 119 SER A CA 1
ATOM 945 C C . SER A 1 119 ? 1.475 3.030 -5.739 1.00 93.06 119 SER A C 1
ATOM 947 O O . SER A 1 119 ? 2.231 2.604 -4.867 1.00 93.06 119 SER A O 1
ATOM 949 N N . LEU A 1 120 ? 0.419 3.800 -5.457 1.00 93.38 120 LEU A N 1
ATOM 950 C CA . LEU A 1 120 ? 0.060 4.208 -4.096 1.00 93.38 120 LEU A CA 1
ATOM 951 C C . LEU A 1 120 ? -0.259 3.006 -3.204 1.00 93.38 120 LEU A C 1
ATOM 953 O O . LEU A 1 120 ? 0.261 2.923 -2.096 1.00 93.38 120 LEU A O 1
ATOM 957 N N . ILE A 1 121 ? -1.040 2.040 -3.694 1.00 95.00 121 ILE A N 1
ATOM 958 C CA . ILE A 1 121 ? -1.335 0.811 -2.948 1.00 95.00 121 ILE A CA 1
ATOM 959 C C . ILE A 1 121 ? -0.037 0.063 -2.616 1.00 95.00 121 ILE A C 1
ATOM 961 O O . ILE A 1 121 ? 0.190 -0.278 -1.459 1.00 95.00 121 ILE A O 1
ATOM 965 N N . SER A 1 122 ? 0.844 -0.156 -3.600 1.00 93.69 122 SER A N 1
ATOM 966 C CA . SER A 1 122 ? 2.120 -0.851 -3.364 1.00 93.69 122 SER A CA 1
ATOM 967 C C . SER A 1 122 ? 3.027 -0.113 -2.371 1.00 93.69 122 SER A C 1
ATOM 969 O O . SER A 1 122 ? 3.717 -0.748 -1.572 1.00 93.69 122 SER A O 1
ATOM 971 N N . LYS A 1 123 ? 2.998 1.226 -2.391 1.00 91.06 123 LYS A N 1
ATOM 972 C CA . LYS A 1 123 ? 3.736 2.079 -1.460 1.00 91.06 123 LYS A CA 1
ATOM 973 C C . LYS A 1 123 ? 3.234 1.879 -0.036 1.00 91.06 123 LYS A C 1
ATOM 975 O O . LYS A 1 123 ? 4.037 1.528 0.820 1.00 91.06 123 LYS A O 1
ATOM 980 N N . VAL A 1 124 ? 1.926 2.015 0.189 1.00 90.62 124 VAL A N 1
ATOM 981 C CA . VAL A 1 124 ? 1.336 1.859 1.527 1.00 90.62 124 VAL A CA 1
ATOM 982 C C . VAL A 1 124 ? 1.544 0.439 2.062 1.00 90.62 124 VAL A C 1
ATOM 984 O O . VAL A 1 124 ? 1.883 0.282 3.227 1.00 90.62 124 VAL A O 1
ATOM 987 N N . LEU A 1 125 ? 1.432 -0.594 1.217 1.00 91.81 125 LEU A N 1
ATOM 988 C CA . LEU A 1 125 ? 1.745 -1.979 1.606 1.00 91.81 125 LEU A CA 1
ATOM 989 C C . LEU A 1 125 ? 3.204 -2.147 2.061 1.00 91.81 125 LEU A C 1
ATOM 991 O O . LEU A 1 125 ? 3.483 -2.894 2.992 1.00 91.81 125 LEU A O 1
ATOM 995 N N . GLY A 1 126 ? 4.142 -1.436 1.429 1.00 87.69 126 GLY A N 1
ATOM 996 C CA . GLY A 1 126 ? 5.532 -1.395 1.884 1.00 87.69 126 GLY A CA 1
ATOM 997 C C . GLY A 1 126 ? 5.708 -0.666 3.216 1.00 87.69 126 GLY A C 1
ATOM 998 O O . GLY A 1 126 ? 6.528 -1.088 4.022 1.00 87.69 126 GLY A O 1
ATOM 999 N N . GLU A 1 127 ? 4.938 0.397 3.442 1.00 86.19 127 GLU A N 1
ATOM 1000 C CA . GLU A 1 127 ? 4.969 1.184 4.679 1.00 86.19 127 GLU A CA 1
ATOM 1001 C C . GLU A 1 127 ? 4.401 0.414 5.882 1.00 86.19 127 GLU A C 1
ATOM 1003 O O . GLU A 1 127 ? 4.912 0.585 6.978 1.00 86.19 127 GLU A O 1
ATOM 1008 N N . ILE A 1 128 ? 3.427 -0.486 5.686 1.00 85.69 128 ILE A N 1
ATOM 1009 C CA . ILE A 1 128 ? 2.931 -1.402 6.739 1.00 85.69 128 ILE A CA 1
ATOM 1010 C C . ILE A 1 128 ? 3.723 -2.714 6.844 1.00 85.69 128 ILE A C 1
ATOM 1012 O O . ILE A 1 128 ? 3.258 -3.666 7.461 1.00 85.69 128 ILE A O 1
ATOM 1016 N N . ASN A 1 129 ? 4.900 -2.793 6.214 1.00 86.19 129 ASN A N 1
ATOM 1017 C CA . ASN A 1 129 ? 5.762 -3.977 6.217 1.00 86.19 129 ASN A CA 1
ATOM 1018 C C . ASN A 1 129 ? 5.082 -5.270 5.702 1.00 86.19 129 ASN A C 1
ATOM 1020 O O . ASN A 1 129 ? 5.322 -6.361 6.216 1.00 86.19 129 ASN A O 1
ATOM 1024 N N . GLU A 1 130 ? 4.293 -5.164 4.627 1.00 88.81 130 GLU A N 1
ATOM 1025 C CA . GLU A 1 130 ? 3.657 -6.296 3.931 1.00 88.81 130 GLU A CA 1
ATOM 1026 C C . GLU A 1 130 ? 4.317 -6.535 2.551 1.00 88.81 130 GLU A C 1
ATOM 1028 O O . GLU A 1 130 ? 3.754 -6.217 1.491 1.00 88.81 130 GLU A O 1
ATOM 1033 N N . PRO A 1 131 ? 5.563 -7.058 2.506 1.00 88.44 131 PRO A N 1
ATOM 1034 C CA . PRO A 1 131 ? 6.360 -7.134 1.279 1.00 88.44 131 PRO A CA 1
ATOM 1035 C C . PRO A 1 131 ? 5.795 -8.110 0.239 1.00 88.44 131 PRO A C 1
ATOM 1037 O O . PRO A 1 131 ? 5.986 -7.903 -0.963 1.00 88.44 131 PRO A O 1
ATOM 1040 N N . ASN A 1 132 ? 5.100 -9.168 0.666 1.00 93.38 132 ASN A N 1
ATOM 1041 C CA . ASN A 1 132 ? 4.516 -10.142 -0.256 1.00 93.38 132 ASN A CA 1
ATOM 1042 C C . ASN A 1 132 ? 3.308 -9.540 -0.990 1.00 93.38 132 ASN A C 1
ATOM 1044 O O . ASN A 1 132 ? 3.178 -9.684 -2.206 1.00 93.38 132 ASN A O 1
ATOM 1048 N N . GLU A 1 133 ? 2.455 -8.823 -0.271 1.00 95.75 133 GLU A N 1
ATOM 1049 C CA . GLU A 1 133 ? 1.253 -8.145 -0.748 1.00 95.75 133 GLU A CA 1
ATOM 1050 C C . GLU A 1 133 ? 1.650 -6.998 -1.671 1.00 95.75 133 GLU A C 1
ATOM 1052 O O . GLU A 1 133 ? 1.130 -6.895 -2.786 1.00 95.75 133 GLU A O 1
ATOM 1057 N N . LYS A 1 134 ? 2.648 -6.204 -1.260 1.00 93.19 134 LYS A N 1
ATOM 1058 C CA . LYS A 1 134 ? 3.288 -5.200 -2.114 1.00 93.19 134 LYS A CA 1
ATOM 1059 C C . LYS A 1 134 ? 3.732 -5.812 -3.441 1.00 93.19 134 LYS A C 1
ATOM 1061 O O . LYS A 1 134 ? 3.358 -5.306 -4.498 1.00 93.19 134 LYS A O 1
ATOM 1066 N N . ARG A 1 135 ? 4.477 -6.923 -3.402 1.00 92.94 135 ARG A N 1
ATOM 1067 C CA . ARG A 1 135 ? 4.987 -7.586 -4.611 1.00 92.94 135 ARG A CA 1
ATOM 1068 C C . ARG A 1 135 ? 3.864 -8.063 -5.529 1.00 92.94 135 ARG A C 1
ATOM 1070 O O . ARG A 1 135 ? 3.989 -7.930 -6.742 1.00 92.94 135 ARG A O 1
ATOM 1077 N N . LYS A 1 136 ? 2.763 -8.590 -4.981 1.00 96.19 136 LYS A N 1
ATOM 1078 C CA . LYS A 1 136 ? 1.583 -8.985 -5.776 1.00 96.19 136 LYS A CA 1
ATOM 1079 C C . LYS A 1 136 ? 1.022 -7.790 -6.553 1.00 96.19 136 LYS A C 1
ATOM 1081 O O . LYS A 1 136 ? 0.775 -7.909 -7.750 1.00 96.19 136 LYS A O 1
ATOM 1086 N N . VAL A 1 137 ? 0.877 -6.634 -5.903 1.00 94.00 137 VAL A N 1
ATOM 1087 C CA . VAL A 1 137 ? 0.375 -5.408 -6.550 1.00 94.00 137 VAL A CA 1
ATOM 1088 C C . VAL A 1 137 ? 1.373 -4.852 -7.570 1.00 94.00 137 VAL A C 1
ATOM 1090 O O . VAL A 1 137 ? 0.972 -4.440 -8.656 1.00 94.00 137 VAL A O 1
ATOM 1093 N N . GLU A 1 138 ? 2.676 -4.889 -7.282 1.00 92.31 138 GLU A N 1
ATOM 1094 C CA . GLU A 1 138 ? 3.714 -4.493 -8.244 1.00 92.31 138 GLU A CA 1
ATOM 1095 C C . GLU A 1 138 ? 3.719 -5.386 -9.488 1.00 92.31 138 GLU A C 1
ATOM 1097 O O . GLU A 1 138 ? 3.876 -4.878 -10.595 1.00 92.31 138 GLU A O 1
ATOM 1102 N N . VAL A 1 139 ? 3.510 -6.698 -9.332 1.00 92.62 139 VAL A N 1
ATOM 1103 C CA . VAL A 1 139 ? 3.371 -7.631 -10.460 1.00 92.62 139 VAL A CA 1
ATOM 1104 C C . VAL A 1 139 ? 2.154 -7.272 -11.308 1.00 92.62 139 VAL A C 1
ATOM 1106 O O . VAL A 1 139 ? 2.298 -7.159 -12.521 1.00 92.62 139 VAL A O 1
ATOM 1109 N N . ILE A 1 140 ? 0.995 -7.021 -10.690 1.00 93.06 140 ILE A N 1
ATOM 1110 C CA . ILE A 1 140 ? -0.217 -6.580 -11.402 1.00 93.06 140 ILE A CA 1
ATOM 1111 C C . ILE A 1 140 ? 0.061 -5.287 -12.179 1.00 93.06 140 ILE A C 1
ATOM 1113 O O . ILE A 1 140 ? -0.219 -5.206 -13.374 1.00 93.06 140 ILE A O 1
ATOM 1117 N N . ARG A 1 141 ? 0.676 -4.291 -11.529 1.00 92.94 141 ARG A N 1
ATOM 1118 C CA . ARG A 1 141 ? 1.047 -3.023 -12.170 1.00 92.94 141 ARG A CA 1
ATOM 1119 C C . ARG A 1 141 ? 1.993 -3.238 -13.343 1.00 92.94 141 ARG A C 1
ATOM 1121 O O . ARG A 1 141 ? 1.765 -2.656 -14.390 1.00 92.94 141 ARG A O 1
ATOM 1128 N N . ASN A 1 142 ? 3.040 -4.041 -13.179 1.00 88.56 142 ASN A N 1
ATOM 1129 C CA . ASN A 1 142 ? 4.048 -4.254 -14.217 1.00 88.56 142 ASN A CA 1
ATOM 1130 C C . ASN A 1 142 ? 3.519 -5.111 -15.381 1.00 88.56 142 ASN A C 1
ATOM 1132 O O . ASN A 1 142 ? 4.021 -4.996 -16.490 1.00 88.56 142 ASN A O 1
ATOM 1136 N N . GLN A 1 143 ? 2.525 -5.971 -15.148 1.00 89.94 143 GLN A N 1
ATOM 1137 C CA . GLN A 1 143 ? 1.831 -6.696 -16.217 1.00 89.94 143 GLN A CA 1
ATOM 1138 C C . GLN A 1 143 ? 0.922 -5.771 -17.029 1.00 89.94 143 GLN A C 1
ATOM 1140 O O . GLN A 1 143 ? 0.833 -5.911 -18.245 1.00 89.94 143 GLN A O 1
ATOM 1145 N N . LEU A 1 144 ? 0.251 -4.837 -16.354 1.00 87.75 144 LEU A N 1
ATOM 1146 C CA . LEU A 1 144 ? -0.692 -3.909 -16.970 1.00 87.75 144 LEU A CA 1
ATOM 1147 C C . LEU A 1 144 ? 0.006 -2.724 -17.656 1.00 87.75 144 LEU A C 1
ATOM 1149 O O . LEU A 1 144 ? -0.375 -2.307 -18.745 1.00 87.75 144 LEU A O 1
ATOM 1153 N N . PHE A 1 145 ? 1.052 -2.214 -17.014 1.00 87.69 145 PHE A N 1
ATOM 1154 C CA . PHE A 1 145 ? 1.923 -1.140 -17.473 1.00 87.69 145 PHE A CA 1
ATOM 1155 C C . PHE A 1 145 ? 3.357 -1.656 -17.438 1.00 87.69 145 PHE A C 1
ATOM 1157 O O . PHE A 1 145 ? 4.103 -1.348 -16.497 1.00 87.69 145 PHE A O 1
ATOM 1164 N N . PRO A 1 146 ? 3.748 -2.491 -18.416 1.00 77.94 146 PRO A N 1
ATOM 1165 C CA . PRO A 1 146 ? 5.132 -2.892 -18.536 1.00 77.94 146 PRO A CA 1
ATOM 1166 C C . PRO A 1 146 ? 5.975 -1.629 -18.641 1.00 77.94 146 PRO A C 1
ATOM 1168 O O . PRO A 1 146 ? 5.829 -0.824 -19.557 1.00 77.94 146 PRO A O 1
ATOM 1171 N N . TYR A 1 147 ? 6.856 -1.437 -17.662 1.00 62.38 147 TYR A N 1
ATOM 1172 C CA . TYR A 1 147 ? 8.013 -0.590 -17.884 1.00 62.38 147 TYR A CA 1
ATOM 1173 C C . TYR A 1 147 ? 8.733 -1.169 -19.105 1.00 62.38 147 TYR A C 1
ATOM 1175 O O . TYR A 1 147 ? 8.905 -2.393 -19.149 1.00 62.38 147 TYR A O 1
ATOM 1183 N N . ASP A 1 148 ? 9.173 -0.324 -20.046 1.00 51.66 148 ASP A N 1
ATOM 1184 C CA . ASP A 1 148 ? 10.135 -0.666 -21.112 1.00 51.66 148 ASP A CA 1
ATOM 1185 C C . ASP A 1 148 ? 11.476 -1.083 -20.471 1.00 51.66 148 ASP A C 1
ATOM 1187 O O . ASP A 1 148 ? 12.495 -0.391 -20.484 1.00 51.66 148 ASP A O 1
ATOM 1191 N N . SER A 1 149 ? 11.429 -2.200 -19.763 1.00 44.97 149 SER A N 1
ATOM 1192 C CA . SER A 1 149 ? 12.400 -2.664 -18.784 1.00 44.97 149 SER A CA 1
ATOM 1193 C C . SER A 1 149 ? 13.541 -3.394 -19.468 1.00 44.97 149 SER A C 1
ATOM 1195 O O . SER A 1 149 ? 14.654 -3.350 -18.960 1.00 44.97 149 SER A O 1
ATOM 1197 N N . GLU A 1 150 ? 13.324 -3.943 -20.663 1.00 49.16 150 GLU A N 1
ATOM 1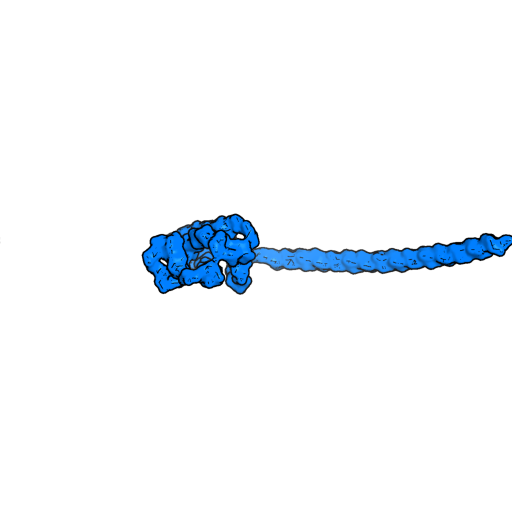198 C CA . GLU A 1 150 ? 14.397 -4.500 -21.489 1.00 49.16 150 GLU A CA 1
ATOM 1199 C C . GLU A 1 150 ? 15.411 -3.416 -21.889 1.00 49.16 150 GLU A C 1
ATOM 1201 O O . GLU A 1 150 ? 16.611 -3.597 -21.688 1.00 49.16 150 GLU A O 1
ATOM 1206 N N . SER A 1 151 ? 14.948 -2.229 -22.305 1.00 49.62 151 SER A N 1
ATOM 1207 C CA . SER A 1 151 ? 15.841 -1.121 -22.679 1.00 49.62 151 SER A CA 1
ATOM 1208 C C . SER A 1 151 ? 16.631 -0.555 -21.493 1.00 49.62 151 SER A C 1
ATOM 1210 O O . SER A 1 151 ? 17.779 -0.138 -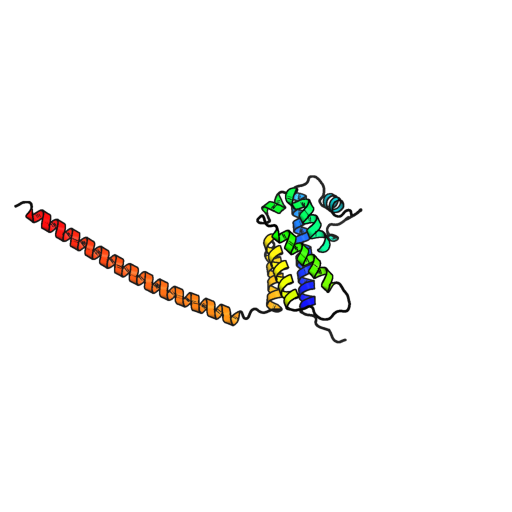21.659 1.00 49.62 151 SER A O 1
ATOM 1212 N N . ASN A 1 152 ? 16.036 -0.507 -20.299 1.00 51.78 152 ASN A N 1
ATOM 1213 C CA . ASN A 1 152 ? 16.686 0.076 -19.124 1.00 51.78 152 ASN A CA 1
ATOM 1214 C C . ASN A 1 152 ? 17.585 -0.919 -18.385 1.00 51.78 152 ASN A C 1
ATOM 1216 O O . ASN A 1 152 ? 18.618 -0.507 -17.864 1.00 51.78 152 ASN A O 1
ATOM 1220 N N . VAL A 1 153 ? 17.248 -2.213 -18.368 1.00 57.19 153 VAL A N 1
ATOM 1221 C CA . VAL A 1 153 ? 18.139 -3.248 -17.828 1.00 57.19 153 VAL A CA 1
ATOM 1222 C C . VAL A 1 153 ? 19.396 -3.345 -18.686 1.00 57.19 153 VAL A C 1
ATOM 1224 O O . VAL A 1 153 ? 20.487 -3.286 -18.128 1.00 57.19 153 VAL A O 1
ATOM 1227 N N . GLU A 1 154 ? 19.284 -3.367 -20.020 1.00 63.44 154 GLU A N 1
ATOM 1228 C CA . GLU A 1 154 ? 20.463 -3.332 -20.901 1.00 63.44 154 GLU A CA 1
ATOM 1229 C C . GLU A 1 154 ? 21.318 -2.083 -20.679 1.00 63.44 154 GLU A C 1
ATOM 1231 O O . GLU A 1 154 ? 22.545 -2.176 -20.582 1.00 63.44 154 GLU A O 1
ATOM 1236 N N . LYS A 1 155 ? 20.683 -0.915 -20.533 1.00 66.12 155 LYS A N 1
ATOM 1237 C CA . LYS A 1 155 ? 21.390 0.343 -20.282 1.00 66.12 155 LYS A CA 1
ATOM 1238 C C . LYS A 1 155 ? 22.132 0.330 -18.944 1.00 66.12 155 LYS A C 1
ATOM 1240 O O . LYS A 1 155 ? 23.324 0.629 -18.909 1.00 66.12 155 LYS A O 1
ATOM 1245 N N . VAL A 1 156 ? 21.470 -0.080 -17.861 1.00 72.88 156 VAL A N 1
ATOM 1246 C CA . VAL A 1 156 ? 22.081 -0.181 -16.525 1.00 72.88 156 VAL A CA 1
ATOM 1247 C C . VAL A 1 156 ? 23.200 -1.225 -16.514 1.00 72.88 156 VAL A C 1
ATOM 1249 O O . VAL A 1 156 ? 24.245 -1.009 -15.905 1.00 72.88 156 VAL A O 1
ATOM 1252 N N . GLN A 1 157 ? 23.045 -2.337 -17.232 1.00 72.75 157 GLN A N 1
ATOM 1253 C CA . GLN A 1 157 ? 24.073 -3.374 -17.339 1.00 72.75 157 GLN A CA 1
ATOM 1254 C C . GLN A 1 157 ? 25.285 -2.900 -18.164 1.00 72.75 157 GLN A C 1
ATOM 1256 O O . GLN A 1 157 ? 26.436 -3.204 -17.825 1.00 72.75 157 GLN A O 1
ATOM 1261 N N . GLY A 1 158 ? 25.050 -2.088 -19.197 1.00 78.81 158 GLY A N 1
ATOM 1262 C CA . GLY A 1 158 ? 26.087 -1.382 -19.953 1.00 78.81 158 GLY A CA 1
ATOM 1263 C C . GLY A 1 158 ? 26.848 -0.350 -19.111 1.00 78.81 158 GLY A C 1
ATOM 1264 O O . GLY A 1 158 ? 28.081 -0.296 -19.137 1.00 78.81 158 GLY A O 1
ATOM 1265 N N . GLU A 1 159 ? 26.143 0.431 -18.296 1.00 81.88 159 GLU A N 1
ATOM 1266 C CA . GLU A 1 159 ? 26.759 1.393 -17.373 1.00 81.88 159 GLU A CA 1
ATOM 1267 C C . GLU A 1 159 ? 27.590 0.676 -16.294 1.00 81.88 159 GLU A C 1
ATOM 1269 O O . GLU A 1 159 ? 28.735 1.049 -16.032 1.00 81.88 159 GLU A O 1
ATOM 1274 N N . LEU A 1 160 ? 27.082 -0.429 -15.742 1.00 83.19 160 LEU A N 1
ATOM 1275 C CA . LEU A 1 160 ? 27.757 -1.204 -14.699 1.00 83.19 160 LEU A CA 1
ATOM 1276 C C . LEU A 1 160 ? 29.025 -1.909 -15.207 1.00 83.19 160 LEU A C 1
ATOM 1278 O O . LEU A 1 160 ? 30.033 -1.976 -14.502 1.00 83.19 160 LEU A O 1
ATOM 1282 N N . THR A 1 161 ? 29.015 -2.403 -16.448 1.00 87.81 161 THR A N 1
ATOM 1283 C CA . THR A 1 161 ? 30.220 -2.958 -17.091 1.00 87.81 161 THR A CA 1
ATOM 1284 C C . THR A 1 161 ? 31.256 -1.882 -17.410 1.00 87.81 161 THR A C 1
ATOM 1286 O O . THR A 1 161 ? 32.457 -2.129 -17.278 1.00 87.81 161 THR A O 1
ATOM 1289 N N . THR A 1 162 ? 30.814 -0.676 -17.770 1.00 88.88 162 THR A N 1
ATOM 1290 C CA . THR A 1 162 ? 31.703 0.470 -18.001 1.00 88.88 162 THR A CA 1
ATOM 1291 C C . THR A 1 162 ? 32.380 0.916 -16.707 1.00 88.88 162 THR A C 1
ATOM 1293 O O . THR A 1 162 ? 33.603 1.072 -16.680 1.00 88.88 162 THR A O 1
ATOM 1296 N N . LEU A 1 163 ? 31.618 1.039 -15.617 1.00 88.88 163 LEU A N 1
ATOM 1297 C CA . LEU A 1 163 ? 32.150 1.405 -14.303 1.00 88.88 163 LEU A CA 1
ATOM 1298 C C . LEU A 1 163 ? 33.154 0.373 -13.776 1.00 88.88 163 LEU A C 1
ATOM 1300 O O . LEU A 1 163 ? 34.217 0.758 -13.296 1.00 88.88 163 LEU A O 1
ATOM 1304 N N . LYS A 1 164 ? 32.892 -0.931 -13.945 1.00 90.31 164 LYS A N 1
ATOM 1305 C CA . LYS A 1 164 ? 33.855 -1.984 -13.569 1.00 90.31 164 LYS A CA 1
ATOM 1306 C C . LYS A 1 164 ? 35.185 -1.866 -14.313 1.00 90.31 164 LYS A C 1
ATOM 1308 O O . LYS A 1 164 ? 36.239 -1.968 -13.696 1.00 90.31 164 LYS A O 1
ATOM 1313 N N . LYS A 1 165 ? 35.159 -1.590 -15.622 1.00 90.44 165 LYS A N 1
ATOM 1314 C CA . LYS A 1 165 ? 36.390 -1.380 -16.406 1.00 90.44 165 LYS A CA 1
ATOM 1315 C C . LYS A 1 165 ? 37.165 -0.144 -15.947 1.00 90.44 165 LYS A C 1
ATOM 1317 O O . LYS A 1 165 ? 38.393 -0.170 -15.912 1.00 90.44 165 LYS A O 1
ATOM 1322 N N . GLN A 1 166 ? 36.464 0.937 -15.605 1.00 88.75 166 GLN A N 1
ATOM 1323 C CA . GLN A 1 166 ? 37.093 2.145 -15.065 1.00 88.75 166 GLN A CA 1
ATOM 1324 C C . GLN A 1 166 ? 37.710 1.895 -13.686 1.00 88.75 166 GLN A C 1
ATOM 1326 O O . GLN A 1 166 ? 38.811 2.378 -13.421 1.00 88.75 166 GLN A O 1
ATOM 1331 N N . GLN A 1 167 ? 37.041 1.110 -12.841 1.00 90.62 167 GLN A N 1
ATOM 1332 C CA . GLN A 1 167 ? 37.560 0.697 -11.542 1.00 90.62 167 GLN A CA 1
ATOM 1333 C C . GLN A 1 167 ? 38.839 -0.133 -11.697 1.00 90.62 167 GLN A C 1
ATOM 1335 O O . GLN A 1 167 ? 39.874 0.264 -11.176 1.00 90.62 167 GLN A O 1
ATOM 1340 N N . GLU A 1 168 ? 38.827 -1.188 -12.517 1.00 92.81 168 GLU A N 1
ATOM 1341 C CA . GLU A 1 168 ? 40.021 -2.009 -12.779 1.00 92.81 168 GLU A CA 1
ATOM 1342 C C . GLU A 1 168 ? 41.190 -1.192 -13.354 1.00 92.81 168 GLU A C 1
ATOM 1344 O O . GLU A 1 168 ? 42.354 -1.430 -13.027 1.00 92.81 168 GLU A O 1
ATOM 1349 N N . ALA A 1 169 ? 40.903 -0.220 -14.225 1.00 92.19 169 ALA A N 1
ATOM 1350 C CA . ALA A 1 169 ? 41.923 0.678 -14.757 1.00 92.19 169 ALA A CA 1
ATOM 1351 C C . ALA A 1 169 ? 42.496 1.607 -13.675 1.00 92.19 169 ALA A C 1
ATOM 1353 O O . ALA A 1 169 ? 43.690 1.903 -13.690 1.00 92.19 169 ALA A O 1
ATOM 1354 N N . THR A 1 170 ? 41.660 2.061 -12.742 1.00 89.62 170 THR A N 1
ATOM 1355 C CA . THR A 1 170 ? 42.078 2.911 -11.622 1.00 89.62 170 THR A CA 1
ATOM 1356 C C . THR A 1 170 ? 42.924 2.123 -10.628 1.00 89.62 170 THR A C 1
ATOM 1358 O O . THR A 1 170 ? 44.000 2.590 -10.265 1.00 89.62 170 THR A O 1
ATOM 1361 N N . ASP A 1 171 ? 42.514 0.901 -10.289 1.00 92.94 171 ASP A N 1
ATOM 1362 C CA . ASP A 1 171 ? 43.251 0.015 -9.384 1.00 92.94 171 ASP A CA 1
ATOM 1363 C C . ASP A 1 171 ? 44.646 -0.306 -9.937 1.00 92.94 171 ASP A C 1
ATOM 1365 O O . ASP A 1 171 ? 45.644 -0.180 -9.231 1.00 92.94 171 ASP A O 1
ATOM 1369 N N . LYS A 1 172 ? 44.754 -0.611 -11.239 1.00 91.94 172 LYS A N 1
ATOM 1370 C CA . LYS A 1 172 ? 46.057 -0.813 -11.899 1.00 91.94 172 LYS A CA 1
ATOM 1371 C C . LYS A 1 172 ? 46.957 0.415 -11.806 1.00 91.94 172 LYS A C 1
ATOM 1373 O O . LYS A 1 172 ? 48.147 0.281 -11.541 1.00 91.94 172 LYS A O 1
ATOM 1378 N N . ARG A 1 173 ? 46.403 1.613 -12.024 1.00 92.31 173 ARG A N 1
ATOM 1379 C CA . ARG A 1 173 ? 47.169 2.865 -11.906 1.00 92.31 173 ARG A CA 1
ATOM 1380 C C . ARG A 1 173 ? 47.631 3.101 -10.473 1.00 92.31 173 ARG A C 1
ATOM 1382 O O . ARG A 1 173 ? 48.733 3.605 -10.289 1.00 92.31 173 ARG A O 1
ATOM 1389 N N . LEU A 1 174 ? 46.807 2.747 -9.491 1.00 91.38 174 LEU A N 1
ATOM 1390 C CA . LEU A 1 174 ? 47.118 2.908 -8.076 1.00 91.38 174 LEU A CA 1
ATOM 1391 C C . LEU A 1 174 ? 48.295 2.011 -7.670 1.00 91.38 174 LEU A C 1
ATOM 1393 O O . LEU A 1 174 ? 49.259 2.525 -7.113 1.00 91.38 174 LEU A O 1
ATOM 1397 N N . VAL A 1 175 ? 48.297 0.741 -8.090 1.00 93.00 175 VAL A N 1
ATOM 1398 C CA . VAL A 1 175 ? 49.433 -0.181 -7.883 1.00 93.00 175 VAL A CA 1
ATOM 1399 C C . VAL A 1 175 ? 50.728 0.371 -8.489 1.00 93.00 175 VAL A C 1
ATOM 1401 O O . VAL A 1 175 ? 51.758 0.407 -7.823 1.00 93.00 175 VAL A O 1
ATOM 1404 N N . THR A 1 176 ? 50.694 0.876 -9.727 1.00 91.62 176 THR A N 1
ATOM 1405 C CA . THR A 1 176 ? 51.890 1.471 -10.356 1.00 91.62 176 THR A CA 1
ATOM 1406 C C . THR A 1 176 ? 52.401 2.699 -9.595 1.00 91.62 176 THR A C 1
ATOM 1408 O O . THR A 1 176 ? 53.608 2.915 -9.491 1.00 91.62 176 THR A O 1
ATOM 1411 N N . ILE A 1 177 ? 51.497 3.527 -9.063 1.00 91.56 177 ILE A N 1
ATOM 1412 C CA . ILE A 1 177 ? 51.877 4.689 -8.250 1.00 91.56 177 ILE A CA 1
ATOM 1413 C C . ILE A 1 177 ? 52.530 4.233 -6.941 1.00 91.56 177 ILE A C 1
ATOM 1415 O O . ILE A 1 177 ? 53.559 4.791 -6.563 1.00 91.56 177 ILE A O 1
ATOM 1419 N N . GLU A 1 178 ? 51.983 3.214 -6.280 1.00 92.31 178 GLU A N 1
ATOM 1420 C CA . GLU A 1 178 ? 52.554 2.648 -5.053 1.00 92.31 178 GLU A CA 1
ATOM 1421 C C . GLU A 1 178 ? 53.968 2.095 -5.284 1.00 92.31 178 GLU A C 1
ATOM 1423 O O . GLU A 1 178 ? 54.880 2.408 -4.516 1.00 92.31 178 GLU A O 1
ATOM 1428 N N . GLU A 1 179 ? 54.189 1.365 -6.382 1.00 92.56 179 GLU A N 1
ATOM 1429 C CA . GLU A 1 179 ? 55.516 0.874 -6.781 1.00 92.56 179 GLU A CA 1
ATOM 1430 C C . GLU A 1 179 ? 56.507 2.023 -7.028 1.00 92.56 179 GLU A C 1
ATOM 1432 O O . GLU A 1 179 ? 57.649 1.988 -6.563 1.00 92.56 179 GLU A O 1
ATOM 1437 N N . HIS A 1 180 ? 56.081 3.078 -7.728 1.00 91.88 180 HIS A N 1
ATOM 1438 C CA . HIS A 1 180 ? 56.917 4.258 -7.949 1.00 91.88 180 HIS A CA 1
ATOM 1439 C C . HIS A 1 180 ? 57.268 4.974 -6.640 1.00 91.88 180 HIS A C 1
ATOM 1441 O O . HIS A 1 180 ? 58.422 5.364 -6.449 1.00 91.88 180 HIS A O 1
ATOM 1447 N N . CYS A 1 181 ? 56.307 5.137 -5.729 1.00 91.06 181 CYS A N 1
ATOM 1448 C CA . CYS A 1 181 ? 56.548 5.735 -4.419 1.00 91.06 181 CYS A CA 1
ATOM 1449 C C . CYS A 1 181 ? 57.548 4.912 -3.601 1.00 91.06 181 CYS A C 1
ATOM 1451 O O . CYS A 1 181 ? 58.484 5.493 -3.052 1.00 91.06 181 CYS A O 1
ATOM 1453 N N . ALA A 1 182 ? 57.411 3.583 -3.580 1.00 91.94 182 ALA A N 1
ATOM 1454 C CA . ALA A 1 182 ? 58.351 2.694 -2.900 1.00 91.94 182 ALA A CA 1
ATOM 1455 C C . ALA A 1 182 ? 59.781 2.847 -3.448 1.00 91.94 182 ALA A C 1
ATOM 1457 O O . ALA A 1 182 ? 60.721 3.061 -2.681 1.00 91.94 182 ALA A O 1
ATOM 1458 N N . ASN A 1 183 ? 59.939 2.859 -4.775 1.00 93.00 183 ASN A N 1
ATOM 1459 C CA . ASN A 1 183 ? 61.240 3.052 -5.424 1.00 93.00 183 ASN A CA 1
ATOM 1460 C C . ASN A 1 183 ? 61.880 4.411 -5.087 1.00 93.00 183 ASN A C 1
ATOM 1462 O O . ASN A 1 183 ? 63.093 4.502 -4.868 1.00 93.00 183 ASN A O 1
ATOM 1466 N N . ILE A 1 184 ? 61.079 5.480 -5.031 1.00 93.00 184 ILE A N 1
ATOM 1467 C CA . ILE A 1 184 ? 61.553 6.811 -4.625 1.00 93.00 184 ILE A CA 1
ATOM 1468 C C . ILE A 1 184 ? 62.010 6.786 -3.165 1.00 93.00 184 ILE A C 1
ATOM 1470 O O . ILE A 1 184 ? 63.092 7.290 -2.859 1.00 93.00 184 ILE A O 1
ATOM 1474 N N . THR A 1 185 ? 61.224 6.186 -2.267 1.00 92.69 185 THR A N 1
ATOM 1475 C CA . THR A 1 185 ? 61.579 6.051 -0.849 1.00 92.69 185 THR A CA 1
ATOM 1476 C C . THR A 1 185 ? 62.894 5.294 -0.669 1.00 92.69 185 THR A C 1
ATOM 1478 O O . THR A 1 185 ? 63.766 5.759 0.067 1.00 92.69 185 THR A O 1
ATOM 1481 N N . ASP A 1 186 ? 63.091 4.187 -1.383 1.00 92.25 186 ASP A N 1
ATOM 1482 C CA . ASP A 1 186 ? 64.341 3.424 -1.338 1.00 92.25 186 ASP A CA 1
ATOM 1483 C C . ASP A 1 186 ? 65.534 4.232 -1.853 1.00 92.25 186 ASP A C 1
ATOM 1485 O O . ASP A 1 186 ? 66.598 4.242 -1.227 1.00 92.25 186 ASP A O 1
ATOM 1489 N N . THR A 1 187 ? 65.350 4.978 -2.944 1.00 92.00 187 THR A N 1
ATOM 1490 C CA . THR A 1 187 ? 66.387 5.856 -3.504 1.00 92.00 187 THR A CA 1
ATOM 1491 C C . THR A 1 187 ? 66.784 6.952 -2.511 1.00 92.00 187 THR A C 1
ATOM 1493 O O . THR A 1 187 ? 67.971 7.179 -2.273 1.00 92.00 187 THR A O 1
ATOM 1496 N N . LEU A 1 188 ? 65.806 7.604 -1.874 1.00 90.81 188 LEU A N 1
ATOM 1497 C CA . LEU A 1 188 ? 66.055 8.625 -0.853 1.00 90.81 188 LEU A CA 1
ATOM 1498 C C . LEU A 1 188 ? 66.784 8.044 0.365 1.00 90.81 188 LEU A C 1
ATOM 1500 O O . LEU A 1 188 ? 67.742 8.645 0.852 1.00 90.81 188 LEU A O 1
ATOM 1504 N N . ASN A 1 189 ? 66.393 6.851 0.821 1.00 89.25 189 ASN A N 1
ATOM 1505 C CA . ASN A 1 189 ? 67.055 6.158 1.926 1.00 89.25 189 ASN A CA 1
ATOM 1506 C C . ASN A 1 189 ? 68.512 5.794 1.603 1.00 89.25 189 ASN A C 1
ATOM 1508 O O . ASN A 1 189 ? 69.378 5.884 2.476 1.00 89.25 189 ASN A O 1
ATOM 1512 N N . GLN A 1 190 ? 68.809 5.395 0.363 1.00 88.75 190 GLN A N 1
ATOM 1513 C CA . GLN A 1 190 ? 70.184 5.153 -0.077 1.00 88.75 190 GLN A CA 1
ATOM 1514 C C . GLN A 1 190 ? 71.003 6.448 -0.085 1.00 88.75 190 GLN A C 1
ATOM 1516 O O . GLN A 1 190 ? 72.098 6.472 0.476 1.00 88.75 190 GLN A O 1
ATOM 1521 N N . LEU A 1 191 ? 70.468 7.536 -0.648 1.00 87.12 191 LEU A N 1
ATOM 1522 C CA . LEU A 1 191 ? 71.144 8.838 -0.682 1.00 87.12 191 LEU A CA 1
ATOM 1523 C C . LEU A 1 191 ? 71.428 9.391 0.723 1.00 87.12 191 LEU A C 1
ATOM 1525 O O . LEU A 1 191 ? 72.524 9.891 0.964 1.00 87.12 191 LEU A O 1
ATOM 1529 N N . LEU A 1 192 ? 70.492 9.244 1.667 1.00 85.31 192 LEU A N 1
ATOM 1530 C CA . LEU A 1 192 ? 70.694 9.622 3.071 1.00 85.31 192 LEU A CA 1
ATOM 1531 C C . LEU A 1 192 ? 71.848 8.842 3.718 1.00 85.31 192 LEU A C 1
ATOM 1533 O O . LEU A 1 192 ? 72.703 9.440 4.370 1.00 85.31 192 LEU A O 1
ATOM 1537 N N . LYS A 1 193 ? 71.917 7.522 3.495 1.00 81.81 193 LYS A N 1
ATOM 1538 C CA . LYS A 1 193 ? 73.027 6.685 3.985 1.00 81.81 193 LYS A CA 1
ATOM 1539 C C . LYS A 1 193 ? 74.373 7.102 3.385 1.00 81.81 193 LYS A C 1
ATOM 1541 O O . LYS A 1 193 ? 75.374 7.106 4.095 1.00 81.81 193 LYS A O 1
ATOM 1546 N N . PHE A 1 194 ? 74.405 7.469 2.102 1.00 75.00 194 PHE A N 1
ATOM 1547 C CA . PHE A 1 194 ? 75.615 7.998 1.467 1.00 75.00 194 PHE A CA 1
ATOM 1548 C C . PHE A 1 194 ? 76.019 9.360 2.044 1.00 75.00 194 PHE A C 1
ATOM 1550 O O . PHE A 1 194 ? 77.195 9.557 2.329 1.00 75.00 194 PHE A O 1
ATOM 1557 N N . GLY A 1 195 ? 75.072 10.273 2.278 1.00 72.12 195 GLY A N 1
ATOM 1558 C CA . GLY A 1 195 ? 75.341 11.587 2.877 1.00 72.12 195 GLY A CA 1
ATOM 1559 C C . GLY A 1 195 ? 75.952 11.498 4.279 1.00 72.12 195 GLY A C 1
ATOM 1560 O O . GLY A 1 195 ? 76.950 12.158 4.557 1.00 72.12 195 GLY A O 1
ATOM 1561 N N . GLN A 1 196 ? 75.443 10.594 5.123 1.00 66.56 196 GLN A N 1
ATOM 1562 C CA . GLN A 1 196 ? 75.996 10.332 6.461 1.00 66.56 196 GLN A CA 1
ATOM 1563 C C . GLN A 1 196 ? 77.444 9.810 6.431 1.00 66.56 196 GLN A C 1
ATOM 1565 O O . GLN A 1 196 ? 78.205 10.036 7.369 1.00 66.56 196 GLN A O 1
ATOM 1570 N N . PHE A 1 197 ? 77.853 9.142 5.349 1.00 57.44 197 PHE A N 1
ATOM 1571 C CA . PHE A 1 197 ? 79.228 8.671 5.163 1.00 57.44 197 PHE A CA 1
ATOM 1572 C C . PHE A 1 197 ? 80.225 9.809 4.889 1.00 57.44 197 PHE A C 1
ATOM 1574 O O . PHE A 1 197 ? 81.414 9.655 5.168 1.00 57.44 197 PHE A O 1
ATOM 1581 N N . TYR A 1 198 ? 79.759 10.941 4.352 1.00 57.25 198 TYR A N 1
ATOM 1582 C CA . TYR A 1 198 ? 80.598 12.101 4.037 1.00 57.25 198 TYR A CA 1
ATOM 1583 C C . TYR A 1 198 ? 80.719 13.107 5.191 1.00 57.25 198 TYR A C 1
ATOM 1585 O O . TYR A 1 198 ? 81.679 13.867 5.200 1.00 57.25 198 TYR A O 1
ATOM 1593 N N . GLU A 1 199 ? 79.821 13.086 6.182 1.00 56.34 199 GLU A N 1
ATOM 1594 C CA . GLU A 1 199 ? 79.907 13.944 7.382 1.00 56.34 199 GLU A CA 1
ATOM 1595 C C . GLU A 1 199 ? 80.846 13.394 8.482 1.00 56.34 199 GLU A C 1
ATOM 1597 O O . GLU A 1 199 ? 81.094 14.068 9.478 1.00 56.34 199 GLU A O 1
ATOM 1602 N N . LEU A 1 200 ? 81.392 12.181 8.311 1.00 52.66 200 LEU A N 1
ATOM 1603 C CA . LEU A 1 200 ? 82.304 11.513 9.260 1.00 52.66 200 LEU A CA 1
ATOM 1604 C C . LEU A 1 200 ? 83.791 11.539 8.833 1.00 52.66 200 LEU A C 1
ATOM 1606 O O . LEU A 1 200 ? 84.601 10.792 9.389 1.00 52.66 200 LEU A O 1
ATOM 1610 N N . ARG A 1 201 ? 84.162 12.372 7.853 1.00 46.16 201 ARG A N 1
ATOM 1611 C CA . ARG A 1 201 ? 85.552 12.653 7.445 1.00 46.16 201 ARG A CA 1
ATOM 1612 C C . ARG A 1 201 ? 85.902 14.112 7.689 1.00 46.16 201 ARG A C 1
ATOM 1614 O O . ARG A 1 201 ? 87.069 14.346 8.070 1.00 46.16 201 ARG A O 1
#

Sequence (201 aa):
MIATNYPNRDALYVSYTIYRDAMRGFIIQCLEKNCDTSPEQLINKVLNRSEINNAASIDIGDFPDLIVAYWKEAVSFSEEFDSDSKVRTDTETIKKGRKLWAHPGLTDTDPGETQTLLSLISKVLGEINEPNEKRKVEVIRNQLFPYDSESNVEKVQGELTTLKKQQEATDKRLVTIEEHCANITDTLNQLLKFGQFYELR

Radius of gyration: 30.72 Å; chains: 1; bounding box: 109×26×52 Å